Protein AF-A0AAT9HLN0-F1 (afdb_monomer_lite)

pLDDT: mean 71.58, std 24.46, range [26.42, 96.81]

Organism: NCBI:txid3074435

Foldseek 3Di:
DPDDAPVPDDPVVLVVVCVVVVNPDSCCVVVQCVDPCNSVVVVVVCCVVVVEAECVVCLVVLLVVLLVVLQPPVDDLVVSLVVSVVVNVVNNYDDDDSVVSSVSSVVSNVVSVVVVVVVVVVPDDPVRVVVVVVVVDDPPPPPPDDDDPDDDDDDDDDDDDDDDDDDDDDDDDDDDDDPDPDDPPPPPPPVVVVVPD

InterPro domains:
  IPR025296 Domain of unknown function DUF4158 [PF13700] (9-107)

Sequence (197 aa):
MKTAGPAAGPGEVTEYLAEQLGIADPSCLKEYGERDGTARTHAGDFQEAGGWCDFAEVRDELSVWLDARAWTTGDGPKSLFDEAAGWLRERRVLLPGASRLARLVGSVREVANNRLWDTLYGLLSIGQRAVLDSLLSVPPGARCGSPGPDEVGAGAGAGDRGLRDGGGGRVRDTAAAAGGAVPVRHRWQGVAAQAAR

Secondary structure (DSSP, 8-state):
--PPPGGGS-HHHHHHHHHHHT-S-GGGGGTTT-STTHHHHHHHHHHHHHTPBPHHHHHHHHHHHHHHHHHHH---HHHHHHHHHHHHHHTTB-PPPHHHHHHHHHHHHHHHHHHHHHHHHHHS-HHHHHHHHHHT-PPTT------------------------------------------TTSTTHHHHTTS--

Structure (mmCIF, N/CA/C/O backbone):
data_AF-A0AAT9HLN0-F1
#
_entry.id   AF-A0AAT9HLN0-F1
#
loop_
_atom_site.group_PDB
_atom_site.id
_atom_site.type_symbol
_atom_site.label_atom_id
_atom_site.label_alt_id
_atom_site.label_comp_id
_atom_site.label_asym_id
_atom_site.label_entity_id
_atom_site.label_seq_id
_atom_site.pdbx_PDB_ins_code
_atom_site.Cartn_x
_atom_site.Cartn_y
_atom_site.Cartn_z
_atom_site.occupancy
_atom_site.B_iso_or_equiv
_atom_site.auth_seq_id
_atom_site.auth_comp_id
_atom_site.auth_asym_id
_atom_site.auth_atom_id
_atom_site.pdbx_PDB_model_num
ATOM 1 N N . MET A 1 1 ? 2.344 -8.935 18.598 1.00 34.25 1 MET A N 1
ATOM 2 C CA . MET A 1 1 ? 2.021 -7.538 18.965 1.00 34.25 1 MET A CA 1
ATOM 3 C C . MET A 1 1 ? 0.603 -7.517 19.502 1.00 34.25 1 MET A C 1
ATOM 5 O O . MET A 1 1 ? -0.307 -7.838 18.752 1.00 34.25 1 MET A O 1
ATOM 9 N N . LYS A 1 2 ? 0.423 -7.235 20.796 1.00 35.31 2 LYS A N 1
ATOM 10 C CA . LYS A 1 2 ? -0.892 -7.008 21.409 1.00 35.31 2 LYS A CA 1
ATOM 11 C C . LYS A 1 2 ? -1.311 -5.597 20.992 1.00 35.31 2 LYS A C 1
ATOM 13 O O . LYS A 1 2 ? -0.708 -4.635 21.452 1.00 35.31 2 LYS A O 1
ATOM 18 N N . THR A 1 3 ? -2.218 -5.469 20.027 1.00 47.69 3 THR A N 1
ATOM 19 C CA . THR A 1 3 ? -2.831 -4.172 19.709 1.00 47.69 3 THR A CA 1
ATOM 20 C C . THR A 1 3 ? -3.545 -3.683 20.963 1.00 47.69 3 THR A C 1
ATOM 22 O O . THR A 1 3 ? -4.237 -4.469 21.611 1.00 47.69 3 THR A O 1
ATOM 25 N N . ALA A 1 4 ? -3.316 -2.429 21.354 1.00 53.28 4 ALA A N 1
ATOM 26 C CA . ALA A 1 4 ? -3.995 -1.835 22.497 1.00 53.28 4 ALA A CA 1
ATOM 27 C C . ALA A 1 4 ? -5.515 -1.948 22.285 1.00 53.28 4 ALA A C 1
ATOM 29 O O . ALA A 1 4 ? -6.014 -1.607 21.213 1.00 53.28 4 ALA A O 1
ATOM 30 N N . GLY A 1 5 ? -6.223 -2.521 23.261 1.00 61.62 5 GLY A N 1
ATOM 31 C CA . GLY A 1 5 ? -7.679 -2.649 23.210 1.00 61.62 5 GLY A CA 1
ATOM 32 C C . GLY A 1 5 ? -8.362 -1.287 23.383 1.00 61.62 5 GLY A C 1
ATOM 33 O O . GLY A 1 5 ? -7.711 -0.335 23.813 1.00 61.62 5 GLY A O 1
ATOM 34 N N . PRO A 1 6 ? -9.669 -1.178 23.098 1.00 63.19 6 PRO A N 1
ATOM 35 C CA . PRO A 1 6 ? -10.407 0.086 23.206 1.00 63.19 6 PRO A CA 1
ATOM 36 C C . PRO A 1 6 ? -10.386 0.690 24.622 1.00 63.19 6 PRO A C 1
ATOM 38 O O . PRO A 1 6 ? -10.475 1.903 24.763 1.00 63.19 6 PRO A O 1
ATOM 41 N N . ALA A 1 7 ? -10.153 -0.123 25.659 1.00 67.38 7 ALA A N 1
ATOM 42 C CA . ALA A 1 7 ? -9.975 0.319 27.045 1.00 67.38 7 ALA A CA 1
ATOM 43 C C . ALA A 1 7 ? -8.651 1.067 27.332 1.00 67.38 7 ALA A C 1
ATOM 45 O O . ALA A 1 7 ? -8.442 1.531 28.448 1.00 67.38 7 ALA A O 1
ATOM 46 N N . ALA A 1 8 ? -7.729 1.158 26.365 1.00 68.69 8 ALA A N 1
ATOM 47 C CA . ALA A 1 8 ? -6.432 1.823 26.530 1.00 68.69 8 ALA A CA 1
ATOM 48 C C . ALA A 1 8 ? -6.433 3.311 26.118 1.00 68.69 8 ALA A C 1
ATOM 50 O O . ALA A 1 8 ? -5.373 3.939 26.104 1.00 68.69 8 ALA A O 1
ATOM 51 N N . GLY A 1 9 ? -7.589 3.862 25.729 1.00 73.00 9 GLY A N 1
ATOM 52 C CA . GLY A 1 9 ? -7.729 5.274 25.373 1.00 73.00 9 GLY A CA 1
ATOM 53 C C . GLY A 1 9 ? -7.662 6.215 26.590 1.00 73.00 9 GLY A C 1
ATOM 54 O O . GLY A 1 9 ? -7.835 5.769 27.725 1.00 73.00 9 GLY A O 1
ATOM 55 N N . PRO A 1 10 ? -7.426 7.526 26.384 1.00 84.81 10 PRO A N 1
ATOM 56 C CA . PRO A 1 10 ? -7.544 8.523 27.447 1.00 84.81 10 PRO A CA 1
ATOM 57 C C . PRO A 1 10 ? -8.946 8.516 28.077 1.00 84.81 10 PRO A C 1
ATOM 59 O O . PRO A 1 10 ? -9.946 8.354 27.372 1.00 84.81 10 PRO A O 1
ATOM 62 N N . GLY A 1 11 ? -9.026 8.731 29.394 1.00 83.56 11 GLY A N 1
ATOM 63 C CA . GLY A 1 11 ? -10.294 8.729 30.137 1.00 83.56 11 GLY A CA 1
ATOM 64 C C . GLY A 1 11 ? -11.316 9.724 29.581 1.00 83.56 11 GLY A C 1
ATOM 65 O O . GLY A 1 11 ? -12.459 9.346 29.359 1.00 83.56 11 GLY A O 1
ATOM 66 N N . GLU A 1 12 ? -10.871 10.931 29.221 1.00 87.44 12 GLU A N 1
ATOM 67 C CA . GLU A 1 12 ? -11.713 11.984 28.625 1.00 87.44 12 GLU A CA 1
ATOM 68 C C . GLU A 1 12 ? -12.419 11.525 27.340 1.00 87.44 12 GLU A C 1
ATOM 70 O O . GLU A 1 12 ? -13.600 11.793 27.135 1.00 87.44 12 GLU A O 1
ATOM 75 N N . VAL A 1 13 ? -11.715 10.781 26.480 1.00 88.06 13 VAL A N 1
ATOM 76 C CA . VAL A 1 13 ? -12.295 10.235 25.243 1.00 88.06 13 VAL A CA 1
ATOM 77 C C . VAL A 1 13 ? -13.337 9.169 25.573 1.00 88.06 13 VAL A C 1
ATOM 79 O O . VAL A 1 13 ? -14.363 9.076 24.907 1.00 88.06 13 VAL A O 1
ATOM 82 N N . THR A 1 14 ? -13.086 8.373 26.610 1.00 87.19 14 THR A N 1
ATOM 83 C CA . THR A 1 14 ? -13.991 7.300 27.035 1.00 87.19 14 THR A CA 1
ATOM 84 C C . THR A 1 14 ? -15.273 7.861 27.648 1.00 87.19 14 THR A C 1
ATOM 86 O O . THR A 1 14 ? -16.357 7.396 27.310 1.00 87.19 14 THR A O 1
ATOM 89 N N . GLU A 1 15 ? -15.163 8.882 28.498 1.00 89.69 15 GLU A N 1
ATOM 90 C CA . GLU A 1 15 ? -16.304 9.592 29.088 1.00 89.69 15 GLU A CA 1
ATOM 91 C C . GLU A 1 15 ? -17.146 10.281 28.016 1.00 89.69 15 GLU A C 1
ATOM 93 O O . GLU A 1 15 ? -18.361 10.094 27.971 1.00 89.69 15 GLU A O 1
ATOM 98 N N . TYR A 1 16 ? -16.497 10.995 27.093 1.00 90.94 16 TYR A N 1
ATOM 99 C CA . TYR A 1 16 ? -17.182 11.643 25.981 1.00 90.94 16 TYR A CA 1
ATOM 100 C C . TYR A 1 16 ? -17.945 10.636 25.109 1.00 90.94 16 TYR A C 1
ATOM 102 O O . TYR A 1 16 ? -19.106 10.850 24.766 1.00 90.94 16 TYR A O 1
ATOM 110 N N . LEU A 1 17 ? -17.322 9.504 24.767 1.00 89.88 17 LEU A N 1
ATOM 111 C CA . LEU A 1 17 ? -17.985 8.459 23.987 1.00 89.88 17 LEU A CA 1
ATOM 112 C C . LEU A 1 17 ? -19.126 7.788 24.759 1.00 89.88 17 LEU A C 1
ATOM 114 O O . LEU A 1 17 ? -20.147 7.470 24.154 1.00 89.88 17 LEU A O 1
ATOM 118 N N . ALA A 1 18 ? -18.981 7.589 26.070 1.00 90.88 18 ALA A N 1
ATOM 119 C CA . ALA A 1 18 ? -20.051 7.049 26.901 1.00 90.88 18 ALA A CA 1
ATOM 120 C C . ALA A 1 18 ? -21.271 7.978 26.910 1.00 90.88 18 ALA A C 1
ATOM 122 O O . ALA A 1 18 ? -22.390 7.504 26.728 1.00 90.88 18 ALA A O 1
ATOM 123 N N . GLU A 1 19 ? -21.062 9.293 27.000 1.00 93.00 19 GLU A N 1
ATOM 124 C CA . GLU A 1 19 ? -22.135 10.282 26.871 1.00 93.00 19 GLU A CA 1
ATOM 125 C C . GLU A 1 19 ? -22.818 10.205 25.495 1.00 93.00 19 GLU A C 1
ATOM 127 O O . GLU A 1 19 ? -24.042 10.093 25.422 1.00 93.00 19 GLU A O 1
ATOM 132 N N . GLN A 1 20 ? -22.045 10.188 24.400 1.00 94.44 20 GLN A N 1
ATOM 133 C CA . GLN A 1 20 ? -22.596 10.112 23.037 1.00 94.44 20 GLN A CA 1
ATOM 134 C C . GLN A 1 20 ? -23.395 8.826 22.778 1.00 94.44 20 GLN A C 1
ATOM 136 O O . GLN A 1 20 ? -24.353 8.833 22.006 1.00 94.44 20 GLN A O 1
ATOM 141 N N . LEU A 1 21 ? -23.001 7.720 23.410 1.00 90.44 21 LEU A N 1
ATOM 142 C CA . LEU A 1 21 ? -23.635 6.411 23.253 1.00 90.44 21 LEU A CA 1
ATOM 143 C C . LEU A 1 21 ? -24.722 6.133 24.306 1.00 90.44 21 LEU A C 1
ATOM 145 O O . LEU A 1 21 ? -25.336 5.068 24.267 1.00 90.44 21 LEU A O 1
ATOM 149 N N . GLY A 1 22 ? -24.974 7.062 25.237 1.00 92.25 22 GLY A N 1
ATOM 150 C CA . GLY A 1 22 ? -25.959 6.891 26.311 1.00 92.25 22 GLY A CA 1
ATOM 151 C C . GLY A 1 22 ? -25.577 5.821 27.343 1.00 92.25 22 GLY A C 1
ATOM 152 O O . GLY A 1 22 ? -26.452 5.189 27.935 1.00 92.25 22 GLY A O 1
ATOM 153 N N . ILE A 1 23 ? -24.280 5.587 27.545 1.00 91.31 23 ILE A N 1
ATOM 154 C CA . ILE A 1 23 ? -23.737 4.612 28.494 1.00 91.31 23 ILE A CA 1
ATOM 155 C C . ILE A 1 23 ? -23.576 5.286 29.860 1.00 91.31 23 ILE A C 1
ATOM 157 O O . ILE A 1 23 ? -22.837 6.255 30.003 1.00 91.31 23 ILE A O 1
ATOM 161 N N . ALA A 1 24 ? -24.259 4.749 30.874 1.00 88.38 24 ALA A N 1
ATOM 162 C CA . ALA A 1 24 ? -24.302 5.339 32.214 1.00 88.38 24 ALA A CA 1
ATOM 163 C C . ALA A 1 24 ? -22.982 5.217 32.999 1.00 88.38 24 ALA A C 1
ATOM 165 O O . ALA A 1 24 ? -22.673 6.096 33.799 1.00 88.38 24 ALA A O 1
ATOM 166 N N . ASP A 1 25 ? -22.219 4.140 32.786 1.00 88.06 25 ASP A N 1
ATOM 167 C CA . ASP A 1 25 ? -20.924 3.924 33.434 1.00 88.06 25 ASP A CA 1
ATOM 168 C C . ASP A 1 25 ? -19.831 3.618 32.390 1.00 88.06 25 ASP A C 1
ATOM 170 O O . ASP A 1 25 ? -19.789 2.502 31.868 1.00 88.06 25 ASP A O 1
ATOM 174 N N . PRO A 1 26 ? -18.915 4.562 32.090 1.00 84.94 26 PRO A N 1
ATOM 175 C CA . PRO A 1 26 ? -17.804 4.340 31.160 1.00 84.94 26 PRO A CA 1
ATOM 176 C C . PRO A 1 26 ? -16.811 3.275 31.649 1.00 84.94 26 PRO A C 1
ATOM 178 O O . PRO A 1 26 ? -16.011 2.762 30.860 1.00 84.94 26 PRO A O 1
ATOM 181 N N . SER A 1 27 ? -16.837 2.917 32.939 1.00 84.50 27 SER A N 1
ATOM 182 C CA . SER A 1 27 ? -15.935 1.920 33.510 1.00 84.50 27 SER A CA 1
ATOM 183 C C . SER A 1 27 ? -16.190 0.506 32.978 1.00 84.50 27 SER A C 1
ATOM 185 O O . SER A 1 27 ? -15.246 -0.288 32.924 1.00 84.50 27 SER A O 1
ATOM 187 N N . CYS A 1 28 ? -17.395 0.232 32.456 1.00 84.25 28 CYS A N 1
ATOM 188 C CA . CYS A 1 28 ? -17.751 -1.043 31.827 1.00 84.25 28 CYS A CA 1
ATOM 189 C C . CYS A 1 28 ? -16.858 -1.381 30.619 1.00 84.25 28 CYS A C 1
ATOM 191 O O . CYS A 1 28 ? -16.699 -2.544 30.257 1.00 84.25 28 CYS A O 1
ATOM 193 N N . LEU A 1 29 ? -16.211 -0.381 30.003 1.00 82.94 29 LEU A N 1
ATOM 194 C CA . LEU A 1 29 ? -15.250 -0.607 28.925 1.00 82.94 29 LEU A CA 1
ATOM 195 C C . LEU A 1 29 ? -14.015 -1.394 29.400 1.00 82.94 29 LEU A C 1
ATOM 197 O O . LEU A 1 29 ? -13.351 -2.029 28.588 1.00 82.94 29 LEU A O 1
ATOM 201 N N . LYS A 1 30 ? -13.702 -1.399 30.700 1.00 80.44 30 LYS A N 1
ATOM 202 C CA . LYS A 1 30 ? -12.598 -2.201 31.257 1.00 80.44 30 LYS A CA 1
ATOM 203 C C . LYS A 1 30 ? -12.891 -3.699 31.214 1.00 80.44 30 LYS A C 1
ATOM 205 O O . LYS A 1 30 ? -11.963 -4.484 31.048 1.00 80.44 30 LYS A O 1
ATOM 210 N N . GLU A 1 31 ? -14.165 -4.068 31.302 1.00 82.06 31 GLU A N 1
ATOM 211 C CA . GLU A 1 31 ? -14.641 -5.450 31.176 1.00 82.06 31 GLU A CA 1
ATOM 212 C C . GLU A 1 31 ? -14.689 -5.889 29.696 1.00 82.06 31 GLU A C 1
ATOM 214 O O . GLU A 1 31 ? -14.718 -7.079 29.362 1.00 82.06 31 GLU A O 1
ATOM 219 N N . TYR A 1 32 ? -14.648 -4.924 28.767 1.00 76.69 32 TYR A N 1
ATOM 220 C CA . TYR A 1 32 ? -14.665 -5.186 27.335 1.00 76.69 32 TYR A CA 1
ATOM 221 C C . TYR A 1 32 ? -13.391 -5.914 26.890 1.00 76.69 32 TYR A C 1
ATOM 223 O O . TYR A 1 32 ? -12.299 -5.347 26.799 1.00 76.69 32 TYR A O 1
ATOM 231 N N . GLY A 1 33 ? -13.557 -7.188 26.535 1.00 69.38 33 GLY A N 1
ATOM 232 C CA . GLY A 1 33 ? -12.462 -8.052 26.105 1.00 69.38 33 GLY A CA 1
ATOM 233 C C . GLY A 1 33 ? -11.875 -8.934 27.206 1.00 69.38 33 GLY A C 1
ATOM 234 O O . GLY A 1 33 ? -10.878 -9.597 26.930 1.00 69.38 33 GLY A O 1
ATOM 235 N N . GLU A 1 34 ? -12.490 -9.002 28.397 1.00 78.06 34 GLU A N 1
ATOM 236 C CA . GLU A 1 34 ? -12.161 -10.026 29.407 1.00 78.06 34 GLU A CA 1
ATOM 237 C C . GLU A 1 34 ? -12.354 -11.444 28.864 1.00 78.06 34 GLU A C 1
ATOM 239 O O . GLU A 1 34 ? -11.542 -12.336 29.107 1.00 78.06 34 GLU A O 1
ATOM 244 N N . ARG A 1 35 ? -13.409 -11.652 28.068 1.00 79.12 35 ARG A N 1
ATOM 245 C CA . ARG A 1 35 ? -13.577 -12.885 27.305 1.00 79.12 35 ARG A CA 1
ATOM 246 C C . ARG A 1 35 ? -12.692 -12.848 26.064 1.00 79.12 35 ARG A C 1
ATOM 248 O O . ARG A 1 35 ? -12.923 -12.044 25.150 1.00 79.12 35 ARG A O 1
ATOM 255 N N . ASP A 1 36 ? -11.764 -13.800 26.002 1.00 73.44 36 ASP A N 1
ATOM 256 C CA . ASP A 1 36 ? -10.920 -14.041 24.836 1.00 73.44 36 ASP A CA 1
ATOM 257 C C . ASP A 1 36 ? -11.755 -14.115 23.551 1.00 73.44 36 ASP A C 1
ATOM 259 O O . ASP A 1 36 ? -12.743 -14.844 23.449 1.00 73.44 36 ASP A O 1
ATOM 263 N N . GLY A 1 37 ? -11.349 -13.334 22.552 1.00 75.12 37 GLY A N 1
ATOM 264 C CA . GLY A 1 37 ? -11.981 -13.314 21.234 1.00 75.12 37 GLY A CA 1
ATOM 265 C C . GLY A 1 37 ? -13.098 -12.287 21.050 1.00 75.12 37 GLY A C 1
ATOM 266 O O . GLY A 1 37 ? -13.320 -11.906 19.908 1.00 75.12 37 GLY A O 1
ATOM 267 N N . THR A 1 38 ? -13.705 -11.742 22.111 1.00 82.56 38 THR A N 1
ATOM 268 C CA . THR A 1 38 ? -14.824 -10.773 22.000 1.00 82.56 38 THR A CA 1
ATOM 269 C C . THR A 1 38 ? -14.465 -9.563 21.139 1.00 82.56 38 THR A C 1
ATOM 271 O O . THR A 1 38 ? -15.179 -9.217 20.204 1.00 82.56 38 THR A O 1
ATOM 274 N N . ALA A 1 39 ? -13.293 -8.968 21.380 1.00 76.88 39 ALA A N 1
ATOM 275 C CA . ALA A 1 39 ? -12.819 -7.834 20.592 1.00 76.88 39 ALA A CA 1
ATOM 276 C C . ALA A 1 39 ? -12.573 -8.191 19.114 1.00 76.88 39 ALA A C 1
ATOM 278 O O . ALA A 1 39 ? -12.756 -7.345 18.244 1.00 76.88 39 ALA A O 1
ATOM 279 N N . ARG A 1 40 ? -12.162 -9.434 18.820 1.00 77.75 40 ARG A N 1
ATOM 280 C CA . ARG A 1 40 ? -11.943 -9.900 17.443 1.00 77.75 40 ARG A CA 1
ATOM 281 C C . ARG A 1 40 ? -13.274 -10.173 16.742 1.00 77.75 40 ARG A C 1
ATOM 283 O O . ARG A 1 40 ? -13.402 -9.806 15.583 1.00 77.75 40 ARG A O 1
ATOM 290 N N . THR A 1 41 ? -14.239 -10.771 17.440 1.00 85.00 41 THR A N 1
ATOM 291 C CA . THR A 1 41 ? -15.600 -10.983 16.934 1.00 85.00 41 THR A CA 1
ATOM 292 C C . THR A 1 41 ? -16.250 -9.653 16.582 1.00 85.00 41 THR A C 1
ATOM 294 O O . THR A 1 41 ? -16.582 -9.451 15.425 1.00 85.00 41 THR A O 1
ATOM 297 N N . HIS A 1 42 ? -16.285 -8.694 17.511 1.00 83.94 42 HIS A N 1
ATOM 298 C CA . HIS A 1 42 ? -16.881 -7.387 17.232 1.00 83.94 42 HIS A CA 1
ATOM 299 C C . HIS A 1 42 ? -16.148 -6.620 16.130 1.00 83.94 42 HIS A C 1
ATOM 301 O O . HIS A 1 42 ? -16.784 -5.930 15.345 1.00 83.94 42 HIS A O 1
ATOM 307 N N . ALA A 1 43 ? -14.818 -6.732 16.033 1.00 78.88 43 ALA A N 1
ATOM 308 C CA . ALA A 1 43 ? -14.093 -6.148 14.905 1.00 78.88 43 ALA A CA 1
ATOM 309 C C . ALA A 1 43 ? -14.557 -6.737 13.558 1.00 78.88 43 ALA A C 1
ATOM 311 O O . ALA A 1 43 ? -14.673 -5.989 12.591 1.00 78.88 43 ALA A O 1
ATOM 312 N N . GLY A 1 44 ? -14.856 -8.040 13.514 1.00 81.19 44 GLY A N 1
ATOM 313 C CA . GLY A 1 44 ? -15.490 -8.690 12.365 1.00 81.19 44 GLY A CA 1
ATOM 314 C C . GLY A 1 44 ? -16.909 -8.176 12.116 1.00 81.19 44 GLY A C 1
ATOM 315 O O . GLY A 1 44 ? -17.214 -7.768 11.001 1.00 81.19 44 GLY A O 1
ATOM 316 N N . ASP A 1 45 ? -17.734 -8.082 13.159 1.00 85.31 45 ASP A N 1
ATOM 317 C CA . ASP A 1 45 ? -19.109 -7.576 13.049 1.00 85.31 45 ASP A CA 1
ATOM 318 C C . ASP A 1 45 ? -19.139 -6.127 12.518 1.00 85.31 45 ASP A C 1
ATOM 320 O O . ASP A 1 45 ? -19.944 -5.780 11.654 1.00 85.31 45 ASP A O 1
ATOM 324 N N . PHE A 1 46 ? -18.217 -5.271 12.978 1.00 81.75 46 PHE A N 1
ATOM 325 C CA . PHE A 1 46 ? -18.061 -3.904 12.471 1.00 81.75 46 PHE A CA 1
ATOM 326 C C . PHE A 1 46 ? -17.557 -3.864 11.028 1.00 81.75 46 PHE A C 1
ATOM 328 O O . PHE A 1 46 ? -17.966 -2.990 10.260 1.00 81.75 46 PHE A O 1
ATOM 335 N N . GLN A 1 47 ? -16.665 -4.784 10.657 1.00 82.56 47 GLN A N 1
ATOM 336 C CA . GLN A 1 47 ? -16.176 -4.901 9.289 1.00 82.56 47 GLN A CA 1
ATOM 337 C C . GLN A 1 47 ? -17.328 -5.250 8.336 1.00 82.56 47 GLN A C 1
ATOM 339 O O . GLN A 1 47 ? -17.510 -4.557 7.331 1.00 82.56 47 GLN A O 1
ATOM 344 N N . GLU A 1 48 ? -18.137 -6.254 8.685 1.00 83.19 48 GLU A N 1
ATOM 345 C CA . GLU A 1 48 ? -19.309 -6.667 7.907 1.00 83.19 48 GLU A CA 1
ATOM 346 C C . GLU A 1 48 ? -20.353 -5.547 7.822 1.00 83.19 48 GLU A C 1
ATOM 348 O O . GLU A 1 48 ? -20.774 -5.175 6.726 1.00 83.19 48 GLU A O 1
ATOM 353 N N . ALA A 1 49 ? -20.717 -4.939 8.955 1.00 86.31 49 ALA A N 1
ATOM 354 C CA . ALA A 1 49 ? -21.712 -3.867 8.993 1.00 86.31 49 ALA A CA 1
ATOM 355 C C . ALA A 1 49 ? -21.263 -2.600 8.241 1.00 86.31 49 ALA A C 1
ATOM 357 O O . ALA A 1 49 ? -22.083 -1.896 7.650 1.00 86.31 49 ALA A O 1
ATOM 358 N N . GLY A 1 50 ? -19.962 -2.292 8.251 1.00 81.06 50 GLY A N 1
ATOM 359 C CA . GLY A 1 50 ? -19.396 -1.127 7.568 1.00 81.06 50 GLY A CA 1
ATOM 360 C C . GLY A 1 50 ? -19.104 -1.338 6.077 1.00 81.06 50 GLY A C 1
ATOM 361 O O . GLY A 1 50 ? -18.757 -0.374 5.384 1.00 81.06 50 GLY A O 1
ATOM 362 N N . GLY A 1 51 ? -19.241 -2.571 5.577 1.00 86.69 51 GLY A N 1
ATOM 363 C CA . GLY A 1 51 ? -18.892 -2.936 4.204 1.00 86.69 51 GLY A CA 1
ATOM 364 C C . GLY A 1 51 ? -17.395 -2.795 3.918 1.00 86.69 51 GLY A C 1
ATOM 365 O O . GLY A 1 51 ? -17.021 -2.346 2.835 1.00 86.69 51 GLY A O 1
ATOM 366 N N . TRP A 1 52 ? -16.549 -3.102 4.905 1.00 90.06 52 TRP A N 1
ATOM 367 C CA . TRP A 1 52 ? -15.095 -3.070 4.759 1.00 90.06 52 TRP A CA 1
ATOM 368 C C . TRP A 1 52 ? -14.574 -4.427 4.276 1.00 90.06 52 TRP A C 1
ATOM 370 O O . TRP A 1 52 ? -14.943 -5.466 4.820 1.00 90.06 52 TRP A O 1
ATOM 380 N N . CYS A 1 53 ? -13.672 -4.436 3.297 1.00 88.38 53 CYS A N 1
ATOM 381 C CA . CYS A 1 53 ? -13.058 -5.669 2.785 1.00 88.38 53 CYS A CA 1
ATOM 382 C C . CYS A 1 53 ? -11.626 -5.863 3.306 1.00 88.38 53 CYS A C 1
ATOM 384 O O . CYS A 1 53 ? -10.942 -4.897 3.676 1.00 88.38 53 CYS A O 1
ATOM 386 N N . ASP A 1 54 ? -11.161 -7.116 3.361 1.00 90.56 54 ASP A N 1
ATOM 387 C CA . ASP A 1 54 ? -9.786 -7.403 3.769 1.00 90.56 54 ASP A CA 1
ATOM 388 C C . ASP A 1 54 ? -8.798 -7.039 2.654 1.00 90.56 54 ASP A C 1
ATOM 390 O O . ASP A 1 54 ? -9.041 -7.222 1.460 1.00 90.56 54 ASP A O 1
ATOM 394 N N . PHE A 1 55 ? -7.613 -6.570 3.043 1.00 92.38 55 PHE A N 1
ATOM 395 C CA . PHE A 1 55 ? -6.533 -6.282 2.103 1.00 92.38 55 PHE A CA 1
ATOM 396 C C . PHE A 1 55 ? -6.141 -7.480 1.222 1.00 92.38 55 PHE A C 1
ATOM 398 O O . PHE A 1 55 ? -5.664 -7.292 0.105 1.00 92.38 55 PHE A O 1
ATOM 405 N N . ALA A 1 56 ? -6.284 -8.710 1.716 1.00 92.00 56 ALA A N 1
ATOM 406 C CA . ALA A 1 56 ? -5.992 -9.921 0.962 1.00 92.00 56 ALA A CA 1
ATOM 407 C C . ALA A 1 56 ? -6.894 -10.082 -0.267 1.00 92.00 56 ALA A C 1
ATOM 409 O O . ALA A 1 56 ? -6.415 -10.598 -1.271 1.00 92.00 56 ALA A O 1
ATOM 410 N N . GLU A 1 57 ? -8.141 -9.610 -0.212 1.00 93.12 57 GLU A N 1
ATOM 411 C CA . GLU A 1 57 ? -9.106 -9.729 -1.311 1.00 93.12 57 GLU A CA 1
ATOM 412 C C . GLU A 1 57 ? -8.735 -8.835 -2.496 1.00 93.12 57 GLU A C 1
ATOM 414 O O . GLU A 1 57 ? -8.861 -9.230 -3.650 1.00 93.12 57 GLU A O 1
ATOM 419 N N . VAL A 1 58 ? -8.217 -7.640 -2.208 1.00 94.88 58 VAL A N 1
ATOM 420 C CA . VAL A 1 58 ? -7.898 -6.625 -3.224 1.00 94.88 58 VAL A CA 1
ATOM 421 C C . VAL A 1 58 ? -6.414 -6.555 -3.571 1.00 94.88 58 VAL A C 1
ATOM 423 O O . VAL A 1 58 ? -6.010 -5.727 -4.385 1.00 94.88 58 VAL A O 1
ATOM 426 N N . ARG A 1 59 ? -5.565 -7.375 -2.936 1.00 95.50 59 ARG A N 1
ATOM 427 C CA . ARG A 1 59 ? -4.106 -7.295 -3.111 1.00 95.50 59 ARG A CA 1
ATOM 428 C C . ARG A 1 59 ? -3.708 -7.407 -4.579 1.00 95.50 59 ARG A C 1
ATOM 430 O O . ARG A 1 59 ? -2.853 -6.644 -5.030 1.00 95.50 59 ARG A O 1
ATOM 437 N N . ASP A 1 60 ? -4.268 -8.378 -5.288 1.00 95.50 60 ASP A N 1
ATOM 438 C CA . ASP A 1 60 ? -3.869 -8.662 -6.665 1.00 95.50 60 ASP A CA 1
ATOM 439 C C . ASP A 1 60 ? -4.367 -7.561 -7.610 1.00 95.50 60 ASP A C 1
ATOM 441 O O . ASP A 1 60 ? -3.602 -7.084 -8.448 1.00 95.50 60 ASP A O 1
ATOM 445 N N . GLU A 1 61 ? -5.587 -7.057 -7.396 1.00 96.81 61 GLU A N 1
ATOM 446 C CA . GLU A 1 61 ? -6.125 -5.891 -8.111 1.00 96.81 61 GLU A CA 1
ATOM 447 C C . GLU A 1 61 ? -5.251 -4.648 -7.888 1.00 96.81 61 GLU A C 1
ATOM 449 O O . GLU A 1 61 ? -4.838 -3.993 -8.847 1.00 96.81 61 GLU A O 1
ATOM 454 N N . LEU A 1 62 ? -4.889 -4.364 -6.631 1.00 96.44 62 LEU A N 1
ATOM 455 C CA . LEU A 1 62 ? -3.974 -3.278 -6.291 1.00 96.44 62 LEU A CA 1
ATOM 456 C C . LEU A 1 62 ? -2.607 -3.464 -6.960 1.00 96.44 62 LEU A C 1
ATOM 458 O O . LEU A 1 62 ? -2.003 -2.485 -7.390 1.00 96.44 62 LEU A O 1
ATOM 462 N N . SER A 1 63 ? -2.106 -4.696 -7.057 1.00 95.50 63 SER A N 1
ATOM 463 C CA . SER A 1 63 ? -0.808 -4.977 -7.683 1.00 95.50 63 SER A CA 1
ATOM 464 C C . SER A 1 63 ? -0.829 -4.675 -9.178 1.00 95.50 63 SER A C 1
ATOM 466 O O . SER A 1 63 ? 0.091 -4.031 -9.676 1.00 95.50 63 SER A O 1
ATOM 468 N N . VAL A 1 64 ? -1.894 -5.073 -9.881 1.00 95.31 64 VAL A N 1
ATOM 469 C CA . VAL A 1 64 ? -2.095 -4.750 -11.303 1.00 95.31 64 VAL A CA 1
ATOM 470 C C . VAL A 1 64 ? -2.217 -3.240 -11.503 1.00 95.31 64 VAL A C 1
ATOM 472 O O . VAL A 1 64 ? -1.592 -2.674 -12.401 1.00 95.31 64 VAL A O 1
ATOM 475 N N . TRP A 1 65 ? -2.986 -2.573 -10.641 1.00 95.12 65 TRP A N 1
ATOM 476 C CA . TRP A 1 65 ? -3.154 -1.124 -10.689 1.00 95.12 65 TRP A CA 1
ATOM 477 C C . TRP A 1 65 ? -1.828 -0.380 -10.456 1.00 95.12 65 TRP A C 1
ATOM 479 O O . TRP A 1 65 ? -1.495 0.550 -11.194 1.00 95.12 65 TRP A O 1
ATOM 489 N N . LEU A 1 66 ? -1.034 -0.826 -9.477 1.00 94.81 66 LEU A N 1
ATOM 490 C CA . LEU A 1 66 ? 0.292 -0.282 -9.189 1.00 94.81 66 LEU A CA 1
ATOM 491 C C . LEU A 1 66 ? 1.290 -0.531 -10.321 1.00 94.81 66 LEU A C 1
ATOM 493 O O . LEU A 1 66 ? 2.091 0.356 -10.600 1.00 94.81 66 LEU A O 1
ATOM 497 N N . ASP A 1 67 ? 1.257 -1.696 -10.973 1.00 92.19 67 ASP A N 1
ATOM 498 C CA . ASP A 1 67 ? 2.167 -2.023 -12.080 1.00 92.19 67 ASP A CA 1
ATOM 499 C C . ASP A 1 67 ? 1.964 -1.067 -13.259 1.00 92.19 67 ASP A C 1
ATOM 501 O O . ASP A 1 67 ? 2.915 -0.442 -13.733 1.00 92.19 67 ASP A O 1
ATOM 505 N N . ALA A 1 68 ? 0.706 -0.850 -13.655 1.00 91.19 68 ALA A N 1
ATOM 506 C CA . ALA A 1 68 ? 0.359 0.097 -14.712 1.00 91.19 68 ALA A CA 1
ATOM 507 C C . ALA A 1 68 ? 0.860 1.520 -14.403 1.00 91.19 68 ALA A C 1
ATOM 509 O O . ALA A 1 68 ? 1.325 2.242 -15.292 1.00 91.19 68 ALA A O 1
ATOM 510 N N . ARG A 1 69 ? 0.798 1.919 -13.129 1.00 89.56 69 ARG A N 1
ATOM 511 C CA . ARG A 1 69 ? 1.211 3.247 -12.673 1.00 89.56 69 ARG A CA 1
ATOM 512 C C . ARG A 1 69 ? 2.728 3.392 -12.583 1.00 89.56 69 ARG A C 1
ATOM 514 O O . ARG A 1 69 ? 3.281 4.364 -13.094 1.00 89.56 69 ARG A O 1
ATOM 521 N N . ALA A 1 70 ? 3.406 2.388 -12.030 1.00 89.25 70 ALA A N 1
ATOM 522 C CA . ALA A 1 70 ? 4.862 2.324 -11.967 1.00 89.25 70 ALA A CA 1
ATOM 523 C C . ALA A 1 70 ? 5.499 2.311 -13.367 1.00 89.25 70 ALA A C 1
ATOM 525 O O . ALA A 1 70 ? 6.561 2.900 -13.555 1.00 89.25 70 ALA A O 1
ATOM 526 N N . TRP A 1 71 ? 4.837 1.687 -14.348 1.00 83.56 71 TRP A N 1
ATOM 527 C CA . TRP A 1 71 ? 5.275 1.684 -15.743 1.00 83.56 71 TRP A CA 1
ATOM 528 C C . TRP A 1 71 ? 5.140 3.050 -16.430 1.00 83.56 71 TRP A C 1
ATOM 530 O O . TRP A 1 71 ? 5.987 3.415 -17.242 1.00 83.56 71 TRP A O 1
ATOM 540 N N . THR A 1 72 ? 4.083 3.806 -16.122 1.00 80.06 72 THR A N 1
ATOM 541 C CA . THR A 1 72 ? 3.706 4.992 -16.912 1.00 80.06 72 THR A CA 1
ATOM 542 C C . THR A 1 72 ? 4.276 6.297 -16.358 1.00 80.06 72 THR A C 1
ATOM 544 O O . THR A 1 72 ? 4.672 7.162 -17.135 1.00 80.06 72 THR A O 1
ATOM 547 N N . THR A 1 73 ? 4.323 6.463 -15.033 1.00 70.62 73 THR A N 1
ATOM 548 C CA . THR A 1 73 ? 4.571 7.785 -14.429 1.00 70.62 73 THR A CA 1
ATOM 549 C C . THR A 1 73 ? 6.004 7.967 -13.918 1.00 70.62 73 THR A C 1
ATOM 551 O O . THR A 1 73 ? 6.469 9.093 -13.770 1.00 70.62 73 THR A O 1
ATOM 554 N N . GLY A 1 74 ? 6.743 6.877 -13.667 1.00 67.06 74 GLY A N 1
ATOM 555 C CA . GLY A 1 74 ? 8.098 6.954 -13.101 1.00 67.06 74 GLY A CA 1
ATOM 556 C C . GLY A 1 74 ? 8.145 7.501 -11.666 1.00 67.06 74 GLY A C 1
ATOM 557 O O . GLY A 1 74 ? 9.198 7.955 -11.214 1.00 67.06 74 GLY A O 1
ATOM 558 N N . ASP A 1 75 ? 7.018 7.463 -10.950 1.00 77.44 75 ASP A N 1
ATOM 559 C CA . ASP A 1 75 ? 6.866 8.067 -9.630 1.00 77.44 75 ASP A CA 1
ATOM 560 C C . ASP A 1 75 ? 7.823 7.487 -8.578 1.00 77.44 75 ASP A C 1
ATOM 562 O O . ASP A 1 75 ? 8.203 6.306 -8.563 1.00 77.44 75 ASP A O 1
ATOM 566 N N . GLY A 1 76 ? 8.202 8.354 -7.638 1.00 80.44 76 GLY A N 1
ATOM 567 C CA . GLY A 1 76 ? 8.986 7.967 -6.474 1.00 80.44 76 GLY A CA 1
ATOM 568 C C . GLY A 1 76 ? 8.212 7.013 -5.549 1.00 80.44 76 GLY A C 1
ATOM 569 O O . GLY A 1 76 ? 6.984 7.059 -5.481 1.00 80.44 76 GLY A O 1
ATOM 570 N N . PRO A 1 77 ? 8.913 6.189 -4.749 1.00 83.50 77 PRO A N 1
ATOM 571 C CA . PRO A 1 77 ? 8.288 5.168 -3.900 1.00 83.50 77 PRO A CA 1
ATOM 572 C C . PRO A 1 77 ? 7.286 5.734 -2.882 1.00 83.50 77 PRO A C 1
ATOM 574 O O . PRO A 1 77 ? 6.342 5.045 -2.511 1.00 83.50 77 PRO A O 1
ATOM 577 N N . LYS A 1 78 ? 7.473 6.984 -2.441 1.00 89.50 78 LYS A N 1
ATOM 578 C CA . LYS A 1 78 ? 6.540 7.662 -1.534 1.00 89.50 78 LYS A CA 1
ATOM 579 C C . LYS A 1 78 ? 5.219 8.022 -2.222 1.00 89.50 78 LYS A C 1
ATOM 581 O O . LYS A 1 78 ? 4.169 7.786 -1.645 1.00 89.50 78 LYS A O 1
ATOM 586 N N . SER A 1 79 ? 5.274 8.525 -3.454 1.00 92.81 79 SER A N 1
ATOM 587 C CA . SER A 1 79 ? 4.072 8.876 -4.219 1.00 92.81 79 SER A CA 1
ATOM 588 C C . SER A 1 79 ? 3.232 7.631 -4.513 1.00 92.81 79 SER A C 1
ATOM 590 O O . SER A 1 79 ? 2.059 7.612 -4.161 1.00 92.81 79 SER A O 1
ATOM 592 N N . LEU A 1 80 ? 3.846 6.541 -4.992 1.00 92.62 80 LEU A N 1
ATOM 593 C CA . LEU A 1 80 ? 3.137 5.269 -5.203 1.00 92.62 80 LEU A CA 1
ATOM 594 C C . LEU A 1 80 ? 2.534 4.697 -3.911 1.00 92.62 80 LEU A C 1
ATOM 596 O O . LEU A 1 80 ? 1.482 4.061 -3.939 1.00 92.62 80 LEU A O 1
ATOM 600 N N . PHE A 1 81 ? 3.190 4.910 -2.768 1.00 94.94 81 PHE A N 1
ATOM 601 C CA . PHE A 1 81 ? 2.653 4.503 -1.473 1.00 94.94 81 PHE A CA 1
ATOM 602 C C . PHE A 1 81 ? 1.416 5.316 -1.084 1.00 94.94 81 PHE A C 1
ATOM 604 O O . PHE A 1 81 ? 0.404 4.733 -0.694 1.00 94.94 81 PHE A O 1
ATOM 611 N N . ASP A 1 82 ? 1.496 6.643 -1.183 1.00 95.19 82 ASP A N 1
ATOM 612 C CA . ASP A 1 82 ? 0.397 7.542 -0.828 1.00 95.19 82 ASP A CA 1
ATOM 613 C C . ASP A 1 82 ? -0.820 7.289 -1.729 1.00 95.19 82 ASP A C 1
ATOM 615 O O . ASP A 1 82 ? -1.953 7.208 -1.254 1.00 95.19 82 ASP A O 1
ATOM 619 N N . GLU A 1 83 ? -0.574 7.044 -3.012 1.00 94.69 83 GLU A N 1
ATOM 620 C CA . GLU A 1 83 ? -1.586 6.673 -3.991 1.00 94.69 83 GLU A CA 1
ATOM 621 C C . GLU A 1 83 ? -2.216 5.304 -3.719 1.00 94.69 83 GLU A C 1
ATOM 623 O O . GLU A 1 83 ? -3.441 5.188 -3.727 1.00 94.69 83 GLU A O 1
ATOM 628 N N . ALA A 1 84 ? -1.418 4.279 -3.397 1.00 95.62 84 ALA A N 1
ATOM 629 C CA . ALA A 1 84 ? -1.947 2.980 -2.980 1.00 95.62 84 ALA A CA 1
ATOM 630 C C . ALA A 1 84 ? -2.821 3.113 -1.727 1.00 95.62 84 ALA A C 1
ATOM 632 O O . ALA A 1 84 ? -3.885 2.504 -1.620 1.00 95.62 84 ALA A O 1
ATOM 633 N N . ALA A 1 85 ? -2.393 3.938 -0.770 1.00 95.94 85 ALA A N 1
ATOM 634 C CA . ALA A 1 85 ? -3.157 4.196 0.438 1.00 95.94 85 ALA A CA 1
ATOM 635 C C . ALA A 1 85 ? -4.448 4.988 0.151 1.00 95.94 85 ALA A C 1
ATOM 637 O O . ALA A 1 85 ? -5.432 4.813 0.869 1.00 95.94 85 ALA A O 1
ATOM 638 N N . GLY A 1 86 ? -4.465 5.856 -0.864 1.00 96.38 86 GLY A N 1
ATOM 639 C CA . GLY A 1 86 ? -5.676 6.516 -1.364 1.00 96.38 86 GLY A CA 1
ATOM 640 C C . GLY A 1 86 ? -6.643 5.516 -1.998 1.00 96.38 86 GLY A C 1
ATOM 641 O O . GLY A 1 86 ? -7.790 5.409 -1.569 1.00 96.38 86 GLY A O 1
ATOM 642 N N . TRP A 1 87 ? -6.138 4.692 -2.916 1.00 96.25 87 TRP A N 1
AT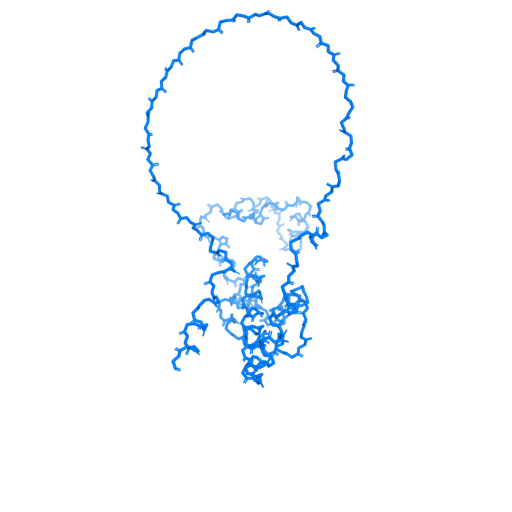OM 643 C CA . TRP A 1 87 ? -6.893 3.650 -3.615 1.00 96.25 87 TRP A CA 1
ATOM 644 C C . TRP A 1 87 ? -7.592 2.673 -2.656 1.00 96.25 87 TRP A C 1
ATOM 646 O O . TRP A 1 87 ? -8.758 2.323 -2.853 1.00 96.25 87 TRP A O 1
ATOM 656 N N . LEU A 1 88 ? -6.899 2.268 -1.582 1.00 96.19 88 LEU A N 1
ATOM 657 C CA . LEU A 1 88 ? -7.444 1.393 -0.536 1.00 96.19 88 LEU A CA 1
ATOM 658 C C . LEU A 1 88 ? -8.564 2.069 0.267 1.00 96.19 88 LEU A C 1
ATOM 660 O O . LEU A 1 88 ? -9.557 1.425 0.603 1.00 96.19 88 LEU A O 1
ATOM 664 N N . ARG A 1 89 ? -8.432 3.368 0.565 1.00 94.31 89 ARG A N 1
ATOM 665 C CA . ARG A 1 89 ? -9.456 4.127 1.302 1.00 94.31 89 ARG A CA 1
ATOM 666 C C . ARG A 1 89 ? -10.729 4.304 0.484 1.00 94.31 89 ARG A C 1
ATOM 668 O O . ARG A 1 89 ? -11.815 4.125 1.024 1.00 94.31 89 ARG A O 1
ATOM 675 N N . GLU A 1 90 ? -10.596 4.600 -0.805 1.00 94.75 90 GLU A N 1
ATOM 676 C CA .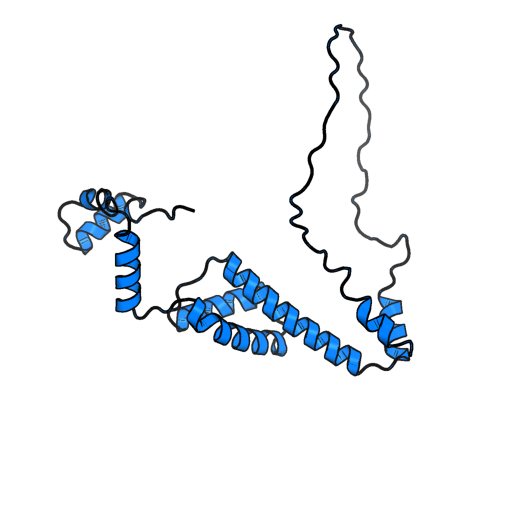 GLU A 1 90 ? -11.734 4.744 -1.725 1.00 94.75 90 GLU A CA 1
ATOM 677 C C . GLU A 1 90 ? -12.577 3.466 -1.815 1.00 94.75 90 GLU A C 1
ATOM 679 O O . GLU A 1 90 ? -13.796 3.533 -1.948 1.00 94.75 90 GLU A O 1
ATOM 684 N N . ARG A 1 91 ? -11.936 2.299 -1.679 1.00 93.44 91 ARG A N 1
ATOM 685 C CA . ARG A 1 91 ? -12.578 0.976 -1.735 1.00 93.44 91 ARG A CA 1
ATOM 686 C C . ARG A 1 91 ? -12.978 0.413 -0.373 1.00 93.44 91 ARG A C 1
ATOM 688 O O . ARG A 1 91 ? -13.402 -0.734 -0.304 1.00 93.44 91 ARG A O 1
ATOM 695 N N . ARG A 1 92 ? -12.848 1.199 0.705 1.00 92.25 92 ARG A N 1
ATOM 696 C CA . ARG A 1 92 ? -13.113 0.756 2.088 1.00 92.25 92 ARG A CA 1
ATOM 697 C C . ARG A 1 92 ? -12.368 -0.535 2.432 1.00 92.25 92 ARG A C 1
ATOM 699 O O . ARG A 1 92 ? -12.920 -1.470 3.005 1.00 92.25 92 ARG A O 1
ATOM 706 N N . VAL A 1 93 ? -11.092 -0.591 2.076 1.00 92.38 93 VAL A N 1
ATOM 707 C CA . VAL A 1 93 ? -10.232 -1.721 2.420 1.00 92.38 93 VAL A CA 1
ATOM 708 C C . VAL A 1 93 ? -9.612 -1.465 3.786 1.00 92.38 93 VAL A C 1
ATOM 710 O O . VAL A 1 93 ? -9.124 -0.363 4.062 1.00 92.38 93 VAL A O 1
ATOM 713 N N . LEU A 1 94 ? -9.574 -2.489 4.637 1.00 91.00 94 LEU A N 1
ATOM 714 C CA . LEU A 1 94 ? -8.823 -2.427 5.885 1.00 91.00 94 LEU A CA 1
ATOM 715 C C . LEU A 1 94 ? -7.336 -2.206 5.588 1.00 91.00 94 LEU A C 1
ATOM 717 O O . LEU A 1 94 ? -6.658 -3.054 5.003 1.00 91.00 94 LEU A O 1
ATOM 721 N N . LEU A 1 95 ? -6.825 -1.042 5.995 1.00 90.88 95 LEU A N 1
ATOM 722 C CA . LEU A 1 95 ? -5.447 -0.646 5.727 1.00 90.88 95 LEU A CA 1
ATOM 723 C C . LEU A 1 95 ? -4.476 -1.660 6.350 1.00 90.88 95 LEU A C 1
ATOM 725 O O . LEU A 1 95 ? -4.460 -1.837 7.573 1.00 90.88 95 LEU A O 1
ATOM 729 N N . PRO A 1 96 ? -3.620 -2.310 5.543 1.00 92.62 96 PRO A N 1
ATOM 730 C CA . PRO A 1 96 ? -2.584 -3.161 6.091 1.00 92.62 96 PRO A CA 1
ATOM 731 C C . PRO A 1 96 ? -1.553 -2.299 6.831 1.00 92.62 96 PRO A C 1
ATOM 733 O O . PRO A 1 96 ? -1.392 -1.108 6.559 1.00 92.62 96 PRO A O 1
ATOM 736 N N . GLY A 1 97 ? -0.782 -2.912 7.734 1.00 92.88 97 GLY A N 1
ATOM 737 C CA . GLY A 1 97 ? 0.331 -2.211 8.377 1.00 92.88 97 GLY A CA 1
ATOM 738 C C . GLY A 1 97 ? 1.269 -1.579 7.340 1.00 92.88 97 GLY A C 1
ATOM 739 O O . GLY A 1 97 ? 1.564 -2.199 6.315 1.00 92.88 97 GLY A O 1
ATOM 740 N N . ALA A 1 98 ? 1.767 -0.369 7.612 1.00 92.88 98 ALA A N 1
ATOM 741 C CA . ALA A 1 98 ? 2.522 0.436 6.644 1.00 92.88 98 ALA A CA 1
ATOM 742 C C . ALA A 1 98 ? 3.683 -0.332 5.985 1.00 92.88 98 ALA A C 1
ATOM 744 O O . ALA A 1 98 ? 3.871 -0.264 4.774 1.00 92.88 98 ALA A O 1
ATOM 745 N N . SER A 1 99 ? 4.415 -1.153 6.745 1.00 94.62 99 SER A N 1
ATOM 746 C CA . SER A 1 99 ? 5.501 -1.979 6.201 1.00 94.62 99 SER A CA 1
ATOM 747 C C . SER A 1 99 ? 5.024 -3.047 5.208 1.00 94.62 99 SER A C 1
ATOM 749 O O . SER A 1 99 ? 5.770 -3.411 4.304 1.00 94.62 99 SER A O 1
ATOM 751 N N . ARG A 1 100 ? 3.803 -3.577 5.362 1.00 95.75 100 ARG A N 1
ATOM 752 C CA . ARG A 1 100 ? 3.215 -4.552 4.427 1.00 95.75 100 ARG A CA 1
ATOM 753 C C . ARG A 1 100 ? 2.889 -3.877 3.097 1.00 95.75 100 ARG A C 1
ATOM 755 O O . ARG A 1 100 ? 3.241 -4.423 2.057 1.00 95.75 100 ARG A O 1
ATOM 762 N N . LEU A 1 101 ? 2.292 -2.685 3.146 1.00 96.06 101 LEU A N 1
ATOM 763 C CA . LEU A 1 101 ? 2.002 -1.895 1.950 1.00 96.06 101 LEU A CA 1
ATOM 764 C C . LEU A 1 101 ? 3.289 -1.447 1.246 1.00 96.06 101 LEU A C 1
ATOM 766 O O . LEU A 1 101 ? 3.431 -1.644 0.044 1.00 96.06 101 LEU A O 1
ATOM 770 N N . ALA A 1 102 ? 4.270 -0.944 2.000 1.00 95.38 102 ALA A N 1
ATOM 771 C CA . ALA A 1 102 ? 5.555 -0.508 1.454 1.00 95.38 102 ALA A CA 1
ATOM 772 C C . ALA A 1 102 ? 6.314 -1.644 0.749 1.00 95.38 102 ALA A C 1
ATOM 774 O O . ALA A 1 102 ? 6.907 -1.426 -0.305 1.00 95.38 102 ALA A O 1
ATOM 775 N N . ARG A 1 103 ? 6.267 -2.870 1.294 1.00 95.50 103 ARG A N 1
ATOM 776 C CA . ARG A 1 103 ? 6.847 -4.052 0.636 1.00 95.50 103 ARG A CA 1
ATOM 777 C C . ARG A 1 103 ? 6.158 -4.373 -0.686 1.00 95.50 103 ARG A C 1
ATOM 779 O O . ARG A 1 103 ? 6.857 -4.660 -1.651 1.00 95.50 103 ARG A O 1
ATOM 786 N N . LEU A 1 104 ? 4.824 -4.305 -0.738 1.00 95.38 104 LEU A N 1
ATOM 787 C CA . LEU A 1 104 ? 4.085 -4.545 -1.977 1.00 95.38 104 LEU A CA 1
ATOM 788 C C . LEU A 1 104 ? 4.473 -3.520 -3.047 1.00 95.38 104 LEU A C 1
ATOM 790 O O . LEU A 1 104 ? 4.916 -3.905 -4.126 1.00 95.38 104 LEU A O 1
ATOM 794 N N . VAL A 1 105 ? 4.402 -2.231 -2.708 1.00 94.69 105 VAL A N 1
ATOM 795 C CA . VAL A 1 105 ? 4.779 -1.127 -3.605 1.00 94.69 105 VAL A CA 1
ATOM 796 C C . VAL A 1 105 ? 6.214 -1.290 -4.108 1.00 94.69 105 VAL A C 1
ATOM 798 O O . VAL A 1 105 ? 6.465 -1.185 -5.306 1.00 94.69 105 VAL A O 1
ATOM 801 N N . GLY A 1 106 ? 7.154 -1.603 -3.210 1.00 92.94 106 GLY A N 1
ATOM 802 C CA . GLY A 1 106 ? 8.547 -1.857 -3.571 1.00 92.94 106 GLY A CA 1
ATOM 803 C C . GLY A 1 106 ? 8.702 -3.015 -4.557 1.00 92.94 106 GLY A C 1
ATOM 804 O O . GLY A 1 106 ? 9.395 -2.862 -5.559 1.00 92.94 106 GLY A O 1
ATOM 805 N N . SER A 1 107 ? 8.017 -4.137 -4.310 1.00 93.88 107 SER A N 1
ATOM 806 C CA . SER A 1 107 ? 8.086 -5.318 -5.179 1.00 93.88 107 SER A CA 1
ATOM 807 C C . SER A 1 107 ? 7.515 -5.066 -6.576 1.00 93.88 107 SER A C 1
ATOM 809 O O . SER A 1 107 ? 8.157 -5.410 -7.564 1.00 93.88 107 SER A O 1
ATOM 811 N N . VAL A 1 108 ? 6.360 -4.402 -6.676 1.00 93.50 108 VAL A N 1
ATOM 812 C CA . VAL A 1 108 ? 5.736 -4.077 -7.967 1.00 93.50 108 VAL A CA 1
ATOM 813 C C . VAL A 1 108 ? 6.618 -3.108 -8.752 1.00 93.50 108 VAL A C 1
ATOM 815 O O . VAL A 1 108 ? 6.884 -3.317 -9.933 1.00 93.50 108 VAL A O 1
ATOM 818 N N . ARG A 1 109 ? 7.169 -2.091 -8.081 1.00 90.88 109 ARG A N 1
ATOM 819 C CA . ARG A 1 109 ? 8.097 -1.143 -8.706 1.00 90.88 109 ARG A CA 1
ATOM 820 C C . ARG A 1 109 ? 9.376 -1.817 -9.201 1.00 90.88 109 ARG A C 1
ATOM 822 O O . ARG A 1 109 ? 9.882 -1.450 -10.256 1.00 90.88 109 ARG A O 1
ATOM 829 N N . GLU A 1 110 ? 9.916 -2.777 -8.455 1.00 91.50 110 GLU A N 1
ATOM 830 C CA . GLU A 1 110 ? 11.090 -3.542 -8.884 1.00 91.50 110 GLU A CA 1
ATOM 831 C C . GLU A 1 110 ? 10.794 -4.357 -10.149 1.00 91.50 110 GLU A C 1
ATOM 833 O O . GLU A 1 110 ? 11.592 -4.334 -11.085 1.00 91.50 110 GLU A O 1
ATOM 838 N N . VAL A 1 111 ? 9.629 -5.009 -10.218 1.00 92.31 111 VAL A N 1
ATOM 839 C CA . VAL A 1 111 ? 9.176 -5.737 -11.415 1.00 92.31 111 VAL A CA 1
ATOM 840 C C . VAL A 1 111 ? 9.039 -4.798 -12.616 1.00 92.31 111 VAL A C 1
ATOM 842 O O . VAL A 1 111 ? 9.611 -5.082 -13.671 1.00 92.31 111 VAL A O 1
ATOM 845 N N . ALA A 1 112 ? 8.368 -3.655 -12.452 1.00 90.25 112 ALA A N 1
ATOM 846 C CA . ALA A 1 112 ? 8.208 -2.662 -13.515 1.00 90.25 112 ALA A CA 1
ATOM 847 C C . ALA A 1 112 ? 9.561 -2.108 -14.001 1.00 90.25 112 ALA A C 1
ATOM 849 O O . ALA A 1 112 ? 9.801 -1.988 -15.203 1.00 90.25 112 ALA A O 1
ATOM 850 N N . ASN A 1 113 ? 10.483 -1.833 -13.076 1.00 89.38 113 ASN A N 1
ATOM 851 C CA . ASN A 1 113 ? 11.828 -1.368 -13.402 1.00 89.38 113 ASN A CA 1
ATOM 852 C C . ASN A 1 113 ? 12.637 -2.439 -14.149 1.00 89.38 113 ASN A C 1
ATOM 854 O O . ASN A 1 113 ? 13.281 -2.127 -15.143 1.00 89.38 113 ASN A O 1
ATOM 858 N N . ASN A 1 114 ? 12.580 -3.703 -13.724 1.00 90.81 114 ASN A N 1
ATOM 859 C CA . ASN A 1 114 ? 13.257 -4.795 -14.431 1.00 90.81 114 ASN A CA 1
ATOM 860 C C . ASN A 1 114 ? 12.721 -4.952 -15.855 1.00 90.81 114 ASN A C 1
ATOM 862 O O . ASN A 1 114 ? 13.505 -5.032 -16.794 1.00 90.81 114 ASN A O 1
ATOM 866 N N . ARG A 1 115 ? 11.398 -4.881 -16.035 1.00 91.50 115 ARG A N 1
ATOM 867 C CA . ARG A 1 115 ? 10.774 -4.893 -17.363 1.00 91.50 115 ARG A CA 1
ATOM 868 C C . ARG A 1 115 ? 11.271 -3.746 -18.245 1.00 91.50 115 ARG A C 1
ATOM 870 O O . ARG A 1 115 ? 11.493 -3.947 -19.440 1.00 91.50 115 ARG A O 1
ATOM 877 N N . LEU A 1 116 ? 11.447 -2.553 -17.674 1.00 88.75 116 LEU A N 1
ATOM 878 C CA . LEU A 1 116 ? 11.988 -1.399 -18.395 1.00 88.75 116 LEU A CA 1
ATOM 879 C C . LEU A 1 116 ? 13.415 -1.693 -18.864 1.00 88.75 116 LEU A C 1
ATOM 881 O O . LEU A 1 116 ? 13.715 -1.520 -20.044 1.00 88.75 116 LEU A O 1
ATOM 885 N N . TRP A 1 117 ? 14.264 -2.194 -17.965 1.00 87.12 117 TRP A N 1
ATOM 886 C CA . TRP A 1 117 ? 15.641 -2.564 -18.292 1.00 87.12 117 TRP A CA 1
ATOM 887 C C . TRP A 1 117 ? 15.721 -3.659 -19.350 1.00 87.12 117 TRP A C 1
ATOM 889 O O . TRP A 1 117 ? 16.465 -3.495 -20.312 1.00 87.12 117 TRP A O 1
ATOM 899 N N . ASP A 1 118 ? 14.928 -4.723 -19.231 1.00 90.88 118 ASP A N 1
ATOM 900 C CA . ASP A 1 118 ? 14.894 -5.819 -20.204 1.00 90.88 118 ASP A CA 1
ATOM 901 C C . ASP A 1 118 ? 14.470 -5.321 -21.592 1.00 90.88 118 ASP A C 1
ATOM 903 O O . ASP A 1 118 ? 15.073 -5.683 -22.605 1.00 90.88 118 ASP A O 1
ATOM 907 N N . THR A 1 119 ? 13.476 -4.428 -21.640 1.00 90.81 119 THR A N 1
ATOM 908 C CA . THR A 1 119 ? 13.011 -3.814 -22.891 1.00 90.81 119 THR A CA 1
ATOM 909 C C . THR A 1 119 ? 14.111 -2.958 -23.520 1.00 90.81 119 THR A C 1
ATOM 911 O O . THR A 1 119 ? 14.406 -3.111 -24.703 1.00 90.81 119 THR A O 1
ATOM 914 N N . LEU A 1 120 ? 14.763 -2.090 -22.738 1.00 88.38 120 LEU A N 1
ATOM 915 C CA . LEU A 1 120 ? 15.854 -1.242 -23.226 1.00 88.38 120 LEU A CA 1
ATOM 916 C C . LEU A 1 120 ? 17.051 -2.073 -23.693 1.00 88.38 120 LEU A C 1
ATOM 918 O O . LEU A 1 120 ? 17.583 -1.840 -24.775 1.00 88.38 120 LEU A O 1
ATOM 922 N N . TYR A 1 121 ? 17.457 -3.071 -22.910 1.00 86.88 121 TYR A N 1
ATOM 923 C CA . TYR A 1 121 ? 18.591 -3.927 -23.237 1.00 86.88 121 TYR A CA 1
ATOM 924 C C . TYR A 1 121 ? 18.332 -4.751 -24.503 1.00 86.88 121 TYR A C 1
ATOM 926 O O . TYR A 1 121 ? 19.219 -4.875 -25.354 1.00 86.88 121 TYR A O 1
ATOM 934 N N . GLY A 1 122 ? 17.105 -5.256 -24.673 1.00 88.50 122 GLY A N 1
ATOM 935 C CA . GLY A 1 122 ? 16.666 -5.967 -25.874 1.00 88.50 122 GLY A CA 1
ATOM 936 C C . GLY A 1 122 ? 16.756 -5.135 -27.158 1.00 88.50 122 GLY A C 1
ATOM 937 O O . GLY A 1 122 ? 17.022 -5.696 -28.217 1.00 88.50 122 GLY A O 1
ATOM 938 N N . LEU A 1 123 ? 16.612 -3.809 -27.066 1.00 90.69 123 LEU A N 1
ATOM 939 C CA . LEU A 1 123 ? 16.703 -2.889 -28.207 1.00 90.69 123 LEU A CA 1
ATOM 940 C C . LEU A 1 123 ? 18.144 -2.510 -28.589 1.00 90.69 123 LEU A C 1
ATOM 942 O O . LEU A 1 123 ? 18.378 -2.031 -29.698 1.00 90.69 123 LEU A O 1
ATOM 946 N N . LEU A 1 124 ? 19.115 -2.701 -27.692 1.00 89.31 124 LEU A N 1
ATOM 947 C CA . LEU A 1 124 ? 20.509 -2.314 -27.922 1.00 89.31 124 LEU A CA 1
ATOM 948 C C . LEU A 1 124 ? 21.284 -3.406 -28.667 1.00 89.31 124 LEU A C 1
ATOM 950 O O . LEU A 1 124 ? 21.232 -4.583 -28.307 1.00 89.31 124 LEU A O 1
ATOM 954 N N . SER A 1 125 ? 22.087 -3.002 -29.651 1.00 88.31 125 SER A N 1
ATOM 955 C CA . SER A 1 125 ? 23.083 -3.873 -30.284 1.00 88.31 125 SER A CA 1
ATOM 956 C C . SER A 1 125 ? 24.227 -4.226 -29.324 1.00 88.31 125 SER A C 1
ATOM 958 O O . SER A 1 125 ? 24.489 -3.519 -28.349 1.00 88.31 125 SER A O 1
ATOM 960 N N . ILE A 1 126 ? 24.966 -5.297 -29.633 1.00 84.69 126 ILE A N 1
ATOM 961 C CA . ILE A 1 126 ? 26.127 -5.753 -28.844 1.00 84.69 126 ILE A CA 1
ATOM 962 C C . ILE A 1 126 ? 27.150 -4.620 -28.649 1.00 84.69 126 ILE A C 1
ATOM 964 O O . ILE A 1 126 ? 27.641 -4.416 -27.541 1.00 84.69 126 ILE A O 1
ATOM 968 N N . GLY A 1 127 ? 27.417 -3.833 -29.699 1.00 84.31 127 GLY A N 1
ATOM 969 C CA . GLY A 1 127 ? 28.332 -2.691 -29.625 1.00 84.31 127 GLY A CA 1
ATOM 970 C C . GLY A 1 127 ? 27.831 -1.575 -28.703 1.00 84.31 127 GLY A C 1
ATOM 971 O O . GLY A 1 127 ? 28.601 -1.044 -27.910 1.00 84.31 127 GLY A O 1
ATOM 972 N N . GLN A 1 128 ? 26.534 -1.253 -28.744 1.00 86.69 128 GLN A N 1
ATOM 973 C CA . GLN A 1 128 ? 25.949 -0.230 -27.866 1.00 86.69 128 GLN A CA 1
ATOM 974 C C . GLN A 1 128 ? 25.950 -0.658 -26.394 1.00 86.69 128 GLN A C 1
ATOM 976 O O . GLN A 1 128 ? 26.187 0.172 -25.520 1.00 86.69 128 GLN A O 1
ATOM 981 N N . ARG A 1 129 ? 25.738 -1.950 -26.117 1.00 85.56 129 ARG A N 1
ATOM 982 C CA . ARG A 1 129 ? 25.825 -2.510 -24.759 1.00 85.56 129 ARG A CA 1
ATOM 983 C C . ARG A 1 129 ? 27.237 -2.376 -24.191 1.00 85.56 129 ARG A C 1
ATOM 985 O O . ARG A 1 129 ? 27.393 -1.862 -23.092 1.00 85.56 129 ARG A O 1
ATOM 992 N N . ALA A 1 130 ? 28.256 -2.729 -24.978 1.00 83.56 130 ALA A N 1
ATOM 993 C CA . ALA A 1 130 ? 29.655 -2.606 -24.565 1.00 83.56 130 ALA A CA 1
ATOM 994 C C . ALA A 1 130 ? 30.052 -1.152 -24.243 1.00 83.56 130 ALA A C 1
ATOM 996 O O . ALA A 1 130 ? 30.774 -0.898 -23.280 1.00 83.56 130 ALA A O 1
ATOM 997 N N . VAL A 1 131 ? 29.545 -0.187 -25.020 1.00 85.88 131 VAL A N 1
ATOM 998 C CA . VAL A 1 131 ? 29.744 1.241 -24.734 1.00 85.88 131 VAL A CA 1
ATOM 999 C C . VAL A 1 131 ? 29.060 1.630 -23.422 1.00 85.88 131 VAL A C 1
ATOM 1001 O O . VAL A 1 131 ? 29.691 2.278 -22.592 1.00 85.88 131 VAL A O 1
ATOM 1004 N N . LEU A 1 132 ? 27.813 1.209 -23.193 1.00 83.75 132 LEU A N 1
ATOM 1005 C CA . LEU A 1 132 ? 27.086 1.517 -21.957 1.00 83.75 132 LEU A CA 1
ATOM 1006 C C . LEU A 1 132 ? 27.789 0.941 -20.714 1.00 83.75 132 LEU A C 1
ATOM 1008 O O . LEU A 1 132 ? 27.955 1.647 -19.721 1.00 83.75 132 LEU A O 1
ATOM 1012 N N . ASP A 1 133 ? 28.274 -0.300 -20.797 1.00 84.81 133 ASP A N 1
ATOM 1013 C CA . ASP A 1 133 ? 29.019 -0.955 -19.716 1.00 84.81 133 ASP A CA 1
ATOM 1014 C C . ASP A 1 133 ? 30.332 -0.221 -19.403 1.00 84.81 133 ASP A C 1
ATOM 1016 O O . ASP A 1 133 ? 30.704 -0.069 -18.237 1.00 84.81 133 ASP A O 1
ATOM 1020 N N . SER A 1 134 ? 31.009 0.310 -20.430 1.00 85.06 134 SER A N 1
ATOM 1021 C CA . SER A 1 134 ? 32.232 1.100 -20.242 1.00 85.06 134 SER A CA 1
ATOM 1022 C C . SER A 1 134 ? 31.993 2.390 -19.447 1.00 85.06 134 SER A C 1
ATOM 1024 O O . SER A 1 134 ? 32.867 2.803 -18.685 1.00 85.06 134 SER A O 1
ATOM 1026 N N . LEU A 1 135 ? 30.796 2.986 -19.548 1.00 84.44 135 LEU A N 1
ATOM 1027 C CA . LEU A 1 135 ? 30.428 4.205 -18.816 1.00 84.44 135 LEU A CA 1
ATOM 1028 C C . LEU A 1 135 ? 30.164 3.950 -17.325 1.00 84.44 135 LEU A C 1
ATOM 1030 O O . LEU A 1 135 ? 30.279 4.870 -16.517 1.00 84.44 135 LEU A O 1
ATOM 1034 N N . LEU A 1 136 ? 29.827 2.714 -16.942 1.00 82.25 136 LEU A N 1
ATOM 1035 C CA . LEU A 1 136 ? 29.602 2.325 -15.544 1.00 82.25 136 LEU A CA 1
ATOM 1036 C C . LEU A 1 136 ? 30.901 1.945 -14.811 1.00 82.25 136 LEU A C 1
ATOM 1038 O O . LEU A 1 136 ? 30.894 1.746 -13.592 1.00 82.25 136 LEU A O 1
ATOM 1042 N N . SER A 1 137 ? 32.023 1.849 -15.529 1.00 77.81 137 SER A N 1
ATOM 1043 C CA . SER A 1 137 ? 33.316 1.480 -14.960 1.00 77.81 137 SER A CA 1
ATOM 1044 C C . SER A 1 137 ? 33.997 2.690 -14.310 1.00 77.81 137 SER A C 1
ATOM 1046 O O . SER A 1 137 ? 34.591 3.532 -14.980 1.00 77.81 137 SER A O 1
ATOM 1048 N N . VAL A 1 138 ? 33.936 2.779 -12.978 1.00 73.50 138 VAL A N 1
ATOM 1049 C CA . VAL A 1 138 ? 34.622 3.832 -12.209 1.00 73.50 138 VAL A CA 1
ATOM 1050 C C . VAL A 1 138 ? 36.102 3.462 -12.012 1.00 73.50 138 VAL A C 1
ATOM 1052 O O . VAL A 1 138 ? 36.379 2.387 -11.469 1.00 73.50 138 VAL A O 1
ATOM 1055 N N . PRO A 1 139 ? 37.064 4.337 -12.372 1.00 70.12 139 PRO A N 1
ATOM 1056 C CA . PRO A 1 139 ? 38.482 4.094 -12.12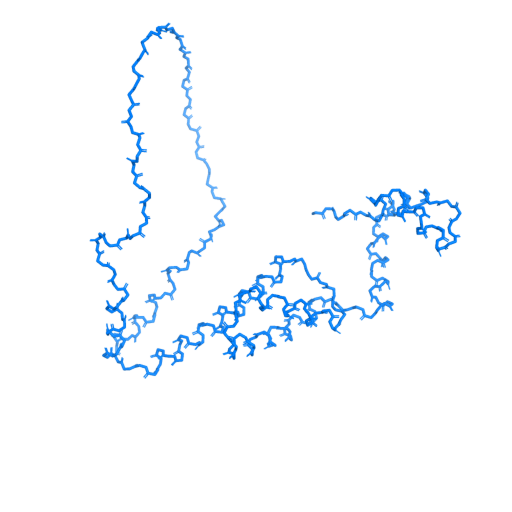5 1.00 70.12 139 PRO A CA 1
ATOM 1057 C C . PRO A 1 139 ? 38.785 3.937 -10.625 1.00 70.12 139 PRO A C 1
ATOM 1059 O O . PRO A 1 139 ? 38.220 4.668 -9.798 1.00 70.12 139 PRO A O 1
ATOM 1062 N N . PRO A 1 140 ? 39.697 3.028 -10.234 1.00 56.75 140 PRO A N 1
ATOM 1063 C CA . PRO A 1 140 ? 40.138 2.926 -8.848 1.00 56.75 140 PRO A CA 1
ATOM 1064 C C . PRO A 1 140 ? 40.763 4.262 -8.409 1.00 56.75 140 PRO A C 1
ATOM 1066 O O . PRO A 1 140 ? 41.749 4.708 -8.984 1.00 56.75 140 PRO A O 1
ATOM 1069 N N . GLY A 1 141 ? 40.151 4.918 -7.416 1.00 64.50 141 GLY A N 1
ATOM 1070 C CA . GLY A 1 141 ? 40.561 6.235 -6.899 1.00 64.50 141 GLY A CA 1
ATOM 1071 C C . GLY A 1 141 ? 39.502 7.339 -7.025 1.00 64.50 141 GLY A C 1
ATOM 1072 O O . GLY A 1 141 ? 39.570 8.319 -6.295 1.00 64.50 141 GLY A O 1
ATOM 1073 N N . ALA A 1 142 ? 38.471 7.160 -7.859 1.00 61.12 142 ALA A N 1
ATOM 1074 C CA . ALA A 1 142 ? 37.408 8.153 -8.076 1.00 61.12 142 ALA A CA 1
ATOM 1075 C C . ALA A 1 142 ? 36.148 7.920 -7.214 1.00 61.12 142 ALA A C 1
ATOM 1077 O O . ALA A 1 142 ? 35.037 8.290 -7.596 1.00 61.12 142 ALA A O 1
ATOM 1078 N N . ARG A 1 143 ? 36.282 7.280 -6.043 1.00 55.59 143 ARG A N 1
ATOM 1079 C CA . ARG A 1 143 ? 35.180 7.224 -5.071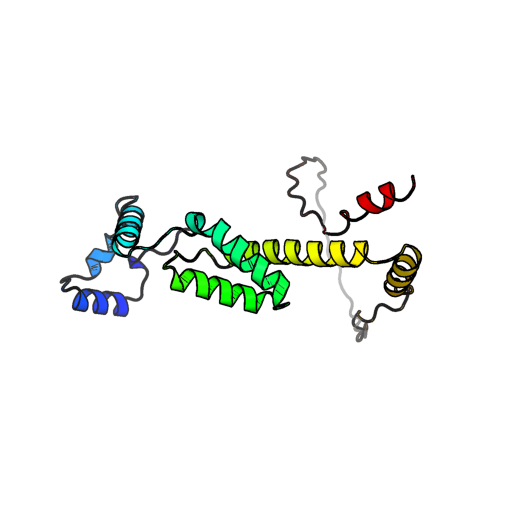 1.00 55.59 143 ARG A CA 1
ATOM 1080 C C . ARG A 1 143 ? 35.150 8.546 -4.304 1.00 55.59 143 ARG A C 1
ATOM 1082 O O . ARG A 1 143 ? 35.808 8.679 -3.279 1.00 55.59 143 ARG A O 1
ATOM 1089 N N . CYS A 1 144 ? 34.398 9.529 -4.794 1.00 54.19 144 CYS A N 1
ATOM 1090 C CA . CYS A 1 144 ? 34.048 10.694 -3.985 1.00 54.19 144 CYS A CA 1
ATOM 1091 C C . CYS A 1 144 ? 33.124 10.239 -2.847 1.00 54.19 144 CYS A C 1
ATOM 1093 O O . CYS A 1 144 ? 31.976 9.873 -3.092 1.00 54.19 144 CYS A O 1
ATOM 1095 N N . GLY A 1 145 ? 33.640 10.240 -1.617 1.00 56.16 145 GLY A N 1
ATOM 1096 C CA . GLY A 1 145 ? 32.844 10.032 -0.409 1.00 56.16 145 GLY A CA 1
ATOM 1097 C C . GLY A 1 145 ? 33.477 9.094 0.614 1.00 56.16 145 GLY A C 1
ATOM 1098 O O . GLY A 1 145 ? 32.932 8.033 0.893 1.00 56.16 145 GLY A O 1
ATOM 1099 N N . SER A 1 146 ? 34.593 9.503 1.213 1.00 40.91 146 SER A N 1
ATOM 1100 C CA . SER A 1 146 ? 34.890 9.154 2.605 1.00 40.91 146 SER A CA 1
ATOM 1101 C C . SER A 1 146 ? 35.251 10.465 3.314 1.00 40.91 146 SER A C 1
ATOM 1103 O O . SER A 1 146 ? 35.967 11.264 2.703 1.00 40.91 146 SER A O 1
ATOM 1105 N N . PRO A 1 147 ? 34.740 10.752 4.526 1.00 45.75 147 PRO A N 1
ATOM 1106 C CA . PRO A 1 147 ? 35.099 11.970 5.247 1.00 45.75 147 PRO A CA 1
ATOM 1107 C C . PRO A 1 147 ? 36.604 11.952 5.532 1.00 45.75 147 PRO A C 1
ATOM 1109 O O . PRO A 1 147 ? 37.148 10.900 5.876 1.00 45.75 147 PRO A O 1
ATOM 1112 N N . GLY A 1 148 ? 37.273 13.090 5.343 1.00 43.41 148 GLY A N 1
ATOM 1113 C CA . GLY A 1 148 ? 38.695 13.237 5.645 1.00 43.41 148 GLY A CA 1
ATOM 1114 C C . GLY A 1 148 ? 38.971 13.042 7.142 1.00 43.41 148 GLY A C 1
ATOM 1115 O O . GLY A 1 148 ? 38.116 13.387 7.961 1.00 43.41 148 GLY A O 1
ATOM 1116 N N . PRO A 1 149 ? 40.129 12.473 7.521 1.00 50.12 149 PRO A N 1
ATOM 1117 C CA . PRO A 1 149 ? 40.544 12.391 8.911 1.00 50.12 149 PRO A CA 1
ATOM 1118 C C . PRO A 1 149 ? 41.078 13.757 9.353 1.00 50.12 149 PRO A C 1
ATOM 1120 O O . PRO A 1 149 ? 42.287 13.977 9.362 1.00 50.12 149 PRO A O 1
ATOM 1123 N N . ASP A 1 150 ? 40.177 14.668 9.709 1.00 47.28 150 ASP A N 1
ATOM 1124 C CA . ASP A 1 150 ? 40.550 15.806 10.539 1.00 47.28 150 ASP A CA 1
ATOM 1125 C C . ASP A 1 150 ? 40.489 15.384 12.014 1.00 47.28 150 ASP A C 1
ATOM 1127 O O . ASP A 1 150 ? 39.518 14.784 12.477 1.00 47.28 150 ASP A O 1
ATOM 1131 N N . GLU A 1 151 ? 41.574 15.725 12.712 1.00 43.78 151 GLU A N 1
ATOM 1132 C CA . GLU A 1 151 ? 41.822 15.645 14.158 1.00 43.78 151 GLU A CA 1
ATOM 1133 C C . GLU A 1 151 ? 42.427 14.342 14.716 1.00 43.78 151 GLU A C 1
ATOM 1135 O O . GLU A 1 151 ? 41.814 13.571 15.451 1.00 43.78 151 GLU A O 1
ATOM 1140 N N . VAL A 1 152 ? 43.736 14.182 14.476 1.00 40.88 152 VAL A N 1
ATOM 1141 C CA . VAL A 1 152 ? 44.644 13.551 15.447 1.00 40.88 152 VAL A CA 1
ATOM 1142 C C . VAL A 1 152 ? 45.613 14.614 15.972 1.00 40.88 152 VAL A C 1
ATOM 1144 O O . VAL A 1 152 ? 46.565 14.995 15.296 1.00 40.88 152 VAL A O 1
ATOM 1147 N N . GLY A 1 153 ? 45.377 15.070 17.202 1.00 35.62 153 GLY A N 1
ATOM 1148 C CA . GLY A 1 153 ? 46.325 15.814 18.036 1.00 35.62 153 GLY A CA 1
ATOM 1149 C C . GLY A 1 153 ? 46.071 15.442 19.498 1.00 35.62 153 GLY A C 1
ATOM 1150 O O . GLY A 1 153 ? 45.090 15.867 20.086 1.00 35.62 153 GLY A O 1
ATOM 1151 N N . ALA A 1 154 ? 46.767 14.427 20.010 1.00 34.69 154 ALA A N 1
ATOM 1152 C CA . ALA A 1 154 ? 47.916 14.576 20.907 1.00 34.69 154 ALA A CA 1
ATOM 1153 C C . ALA A 1 154 ? 47.555 15.031 22.338 1.00 34.69 154 ALA A C 1
ATOM 1155 O O . ALA A 1 154 ? 47.302 16.200 22.604 1.00 34.69 154 ALA A O 1
ATOM 1156 N N . GLY A 1 155 ? 47.643 14.085 23.278 1.00 29.25 155 GLY A N 1
ATOM 1157 C CA . GLY A 1 155 ? 47.612 14.333 24.718 1.00 29.25 155 GLY A CA 1
ATOM 1158 C C . GLY A 1 155 ? 48.103 13.107 25.486 1.00 29.25 155 GLY A C 1
ATOM 1159 O O . GLY A 1 155 ? 47.334 12.199 25.776 1.00 29.25 155 GLY A O 1
ATOM 1160 N N . ALA A 1 156 ? 49.407 13.066 25.757 1.00 32.25 156 ALA A N 1
ATOM 1161 C CA . ALA A 1 156 ? 50.065 12.073 26.599 1.00 32.25 156 ALA A CA 1
ATOM 1162 C C . ALA A 1 156 ? 49.759 12.300 28.092 1.00 32.25 156 ALA A C 1
ATOM 1164 O O . ALA A 1 156 ? 49.653 13.441 28.536 1.00 32.25 156 ALA A O 1
ATOM 1165 N N . GLY A 1 157 ? 49.718 11.223 28.882 1.00 31.52 157 GLY A N 1
ATOM 1166 C CA . GLY A 1 157 ? 49.695 11.284 30.346 1.00 31.52 157 GLY A CA 1
ATOM 1167 C C . GLY A 1 157 ? 49.706 9.892 30.979 1.00 31.52 157 GLY A C 1
ATOM 1168 O O . GLY A 1 157 ? 48.874 9.058 30.653 1.00 31.52 157 GLY A O 1
ATOM 1169 N N . ALA A 1 158 ? 50.696 9.640 31.830 1.00 31.27 158 ALA A N 1
ATOM 1170 C CA . ALA A 1 158 ? 51.148 8.339 32.314 1.00 31.27 158 ALA A CA 1
ATOM 1171 C C . ALA A 1 158 ? 50.564 7.900 33.678 1.00 31.27 158 ALA A C 1
ATOM 1173 O O . ALA A 1 158 ? 50.073 8.727 34.440 1.00 31.27 158 ALA A O 1
ATOM 1174 N N . GLY A 1 159 ? 50.779 6.614 34.007 1.00 29.36 159 GLY A N 1
ATOM 1175 C CA . GLY A 1 159 ? 50.683 5.998 35.349 1.00 29.36 159 GLY A CA 1
ATOM 1176 C C . GLY A 1 159 ? 49.358 5.261 35.599 1.00 29.36 159 GLY A C 1
ATOM 1177 O O . GLY A 1 159 ? 48.318 5.729 35.173 1.00 29.36 159 GLY A O 1
ATOM 1178 N N . ASP A 1 160 ? 49.260 4.111 36.266 1.00 31.89 160 ASP A N 1
ATOM 1179 C CA . ASP A 1 160 ? 50.193 3.267 37.014 1.00 31.89 160 ASP A CA 1
ATOM 1180 C C . ASP A 1 160 ? 49.521 1.875 37.192 1.00 31.89 160 ASP A C 1
ATOM 1182 O O . ASP A 1 160 ? 48.323 1.781 37.438 1.00 31.89 160 ASP A O 1
ATOM 1186 N N . ARG A 1 161 ? 50.297 0.805 36.980 1.00 32.44 161 ARG A N 1
ATOM 1187 C CA . ARG A 1 161 ? 50.421 -0.441 37.777 1.00 32.44 161 ARG A CA 1
ATOM 1188 C C . ARG A 1 161 ? 49.210 -0.946 38.600 1.00 32.44 161 ARG A C 1
ATOM 1190 O O . ARG A 1 161 ? 48.801 -0.319 39.568 1.00 32.44 161 ARG A O 1
ATOM 1197 N N . GLY A 1 162 ? 48.795 -2.201 38.363 1.00 27.75 162 GLY A N 1
ATOM 1198 C CA . GLY A 1 162 ? 47.982 -2.938 39.346 1.00 27.75 162 GLY A CA 1
ATOM 1199 C C . GLY A 1 162 ? 47.303 -4.243 38.907 1.00 27.75 162 GLY A C 1
ATOM 1200 O O . GLY A 1 162 ? 46.103 -4.255 38.705 1.00 27.75 162 GLY A O 1
ATOM 1201 N N . LEU A 1 163 ? 48.085 -5.327 38.841 1.00 32.91 163 LEU A N 1
ATOM 1202 C CA . LEU A 1 163 ? 47.806 -6.695 39.331 1.00 32.91 163 LEU A CA 1
ATOM 1203 C C . LEU A 1 163 ? 46.473 -7.463 39.074 1.00 32.91 163 LEU A C 1
ATOM 1205 O O . LEU A 1 163 ? 45.396 -7.040 39.470 1.00 32.91 163 LEU A O 1
ATOM 1209 N N . ARG A 1 164 ? 46.705 -8.753 38.742 1.00 31.33 164 ARG A N 1
ATOM 1210 C CA . ARG A 1 164 ? 45.929 -10.007 38.959 1.00 31.33 164 ARG A CA 1
ATOM 1211 C C . ARG A 1 164 ? 44.868 -10.364 37.912 1.00 31.33 164 ARG A C 1
ATOM 1213 O O . ARG A 1 164 ? 43.949 -9.600 37.679 1.00 31.33 164 ARG A O 1
ATOM 1220 N N . ASP A 1 165 ? 45.038 -11.427 37.121 1.00 32.38 165 ASP A N 1
ATOM 1221 C CA . ASP A 1 165 ? 45.198 -12.883 37.375 1.00 32.38 165 ASP A CA 1
ATOM 1222 C C . ASP A 1 165 ? 43.850 -13.624 37.310 1.00 32.38 165 ASP A C 1
ATOM 1224 O O . ASP A 1 165 ? 42.875 -13.206 37.929 1.00 32.38 165 ASP A O 1
ATOM 1228 N N . GLY A 1 166 ? 43.837 -14.740 36.572 1.00 28.48 166 GLY A N 1
ATOM 1229 C CA . GLY A 1 166 ? 42.809 -15.775 36.671 1.00 28.48 166 GLY A CA 1
ATOM 1230 C C . GLY A 1 166 ? 42.044 -16.135 35.392 1.00 28.48 166 GLY A C 1
ATOM 1231 O O . GLY A 1 166 ? 41.072 -15.481 35.035 1.00 28.48 166 GLY A O 1
ATOM 1232 N N . GLY A 1 167 ? 42.377 -17.303 34.827 1.00 28.78 167 GLY A N 1
ATOM 1233 C CA . GLY A 1 167 ? 41.347 -18.293 34.478 1.00 28.78 167 GLY A CA 1
ATOM 1234 C C . GLY A 1 167 ? 41.042 -18.505 32.996 1.00 28.78 167 GLY A C 1
ATOM 1235 O O . GLY A 1 167 ? 40.223 -17.811 32.407 1.00 28.78 167 GLY A O 1
ATOM 1236 N N . GLY A 1 168 ? 41.653 -19.540 32.413 1.00 30.00 168 GLY A N 1
ATOM 1237 C CA . GLY A 1 168 ? 41.320 -20.048 31.083 1.00 30.00 168 GLY A CA 1
ATOM 1238 C C . GLY A 1 168 ? 40.028 -20.873 31.020 1.00 30.00 168 GLY A C 1
ATOM 1239 O O . GLY A 1 168 ? 39.483 -21.303 32.032 1.00 30.00 168 GLY A O 1
ATOM 1240 N N . GLY A 1 169 ? 39.585 -21.156 29.794 1.00 28.70 169 GLY A N 1
ATOM 1241 C CA . GLY A 1 169 ? 38.491 -22.089 29.521 1.00 28.70 169 GLY A CA 1
ATOM 1242 C C . GLY A 1 169 ? 38.035 -22.022 28.067 1.00 28.70 169 GLY A C 1
ATOM 1243 O O . GLY A 1 169 ? 37.285 -21.135 27.684 1.00 28.70 169 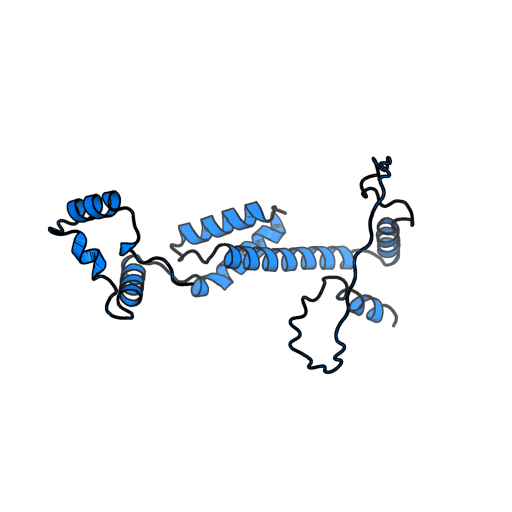GLY A O 1
ATOM 1244 N N . ARG A 1 170 ? 38.537 -22.945 27.246 1.00 31.31 170 ARG A N 1
ATOM 1245 C CA . ARG A 1 170 ? 38.203 -23.127 25.824 1.00 31.31 170 ARG A CA 1
ATOM 1246 C C . ARG A 1 170 ? 36.928 -23.992 25.685 1.00 31.31 170 ARG A C 1
ATOM 1248 O O . ARG A 1 170 ? 36.565 -24.682 26.630 1.00 31.31 170 ARG A O 1
ATOM 1255 N N . VAL A 1 171 ? 36.421 -24.059 24.444 1.00 31.00 171 VAL A N 1
ATOM 1256 C CA . VAL A 1 171 ? 35.502 -25.047 23.814 1.00 31.00 171 VAL A CA 1
ATOM 1257 C C . VAL A 1 171 ? 33.990 -24.842 24.115 1.00 31.00 171 VAL A C 1
ATOM 1259 O O . VAL A 1 171 ? 33.650 -24.568 25.251 1.00 31.00 171 VAL A O 1
ATOM 1262 N N . ARG A 1 172 ? 32.997 -24.921 23.200 1.00 30.67 172 ARG A N 1
ATOM 1263 C CA . ARG A 1 172 ? 32.832 -25.477 21.831 1.00 30.67 172 ARG A CA 1
ATOM 1264 C C . ARG A 1 172 ? 31.766 -24.734 21.007 1.00 30.67 172 ARG A C 1
ATOM 1266 O O . ARG A 1 172 ? 30.851 -24.132 21.558 1.00 30.67 172 ARG A O 1
ATOM 1273 N N . ASP A 1 173 ? 31.881 -24.924 19.695 1.00 28.48 173 ASP A N 1
ATOM 1274 C CA . ASP A 1 173 ? 30.912 -24.674 18.625 1.00 28.48 173 ASP A CA 1
ATOM 1275 C C . ASP A 1 173 ? 29.500 -25.227 18.883 1.00 28.48 173 ASP A C 1
ATOM 1277 O O . ASP A 1 173 ? 29.350 -26.351 19.357 1.00 28.48 173 ASP A O 1
ATOM 1281 N N . THR A 1 174 ? 28.476 -24.502 18.418 1.00 33.12 174 THR A N 1
ATOM 1282 C CA . THR A 1 174 ? 27.357 -25.082 17.652 1.00 33.12 174 THR A CA 1
ATOM 1283 C C . THR A 1 174 ? 26.826 -24.064 16.646 1.00 33.12 174 THR A C 1
ATOM 1285 O O . THR A 1 174 ? 26.765 -22.862 16.892 1.00 33.12 174 THR A O 1
ATOM 1288 N N . ALA A 1 175 ? 26.512 -24.587 15.468 1.00 26.42 175 ALA A N 1
ATOM 1289 C CA . ALA A 1 175 ? 26.163 -23.874 14.259 1.00 26.42 175 ALA A CA 1
ATOM 1290 C C . ALA A 1 175 ? 24.648 -23.633 14.109 1.00 26.42 175 ALA A C 1
ATOM 1292 O O . ALA A 1 175 ? 23.830 -24.358 14.663 1.00 26.42 175 ALA A O 1
ATOM 1293 N N . ALA A 1 176 ? 24.349 -22.697 13.202 1.00 27.17 176 ALA A N 1
ATOM 1294 C CA . ALA A 1 176 ? 23.241 -22.707 12.242 1.00 27.17 176 ALA A CA 1
ATOM 1295 C C . ALA A 1 176 ? 21.811 -22.349 12.703 1.00 27.17 176 ALA A C 1
ATOM 1297 O O . ALA A 1 176 ? 21.035 -23.188 13.140 1.00 27.17 176 ALA A O 1
ATOM 1298 N N . ALA A 1 177 ? 21.400 -21.128 12.342 1.00 29.25 177 ALA A N 1
ATOM 1299 C CA . ALA A 1 177 ? 20.175 -20.905 11.566 1.00 29.25 177 ALA A CA 1
ATOM 1300 C C . ALA A 1 177 ? 20.379 -19.669 10.669 1.00 29.25 177 ALA A C 1
ATOM 1302 O O . ALA A 1 177 ? 20.259 -18.522 11.095 1.00 29.25 177 ALA A O 1
ATOM 1303 N N . ALA A 1 178 ? 20.784 -19.923 9.424 1.00 29.81 178 ALA A N 1
ATOM 1304 C CA . ALA A 1 178 ? 21.066 -18.917 8.412 1.00 29.81 178 ALA A CA 1
ATOM 1305 C C . ALA A 1 178 ? 19.762 -18.322 7.850 1.00 29.81 178 ALA A C 1
ATOM 1307 O O . ALA A 1 178 ? 19.087 -18.944 7.036 1.00 29.81 178 AL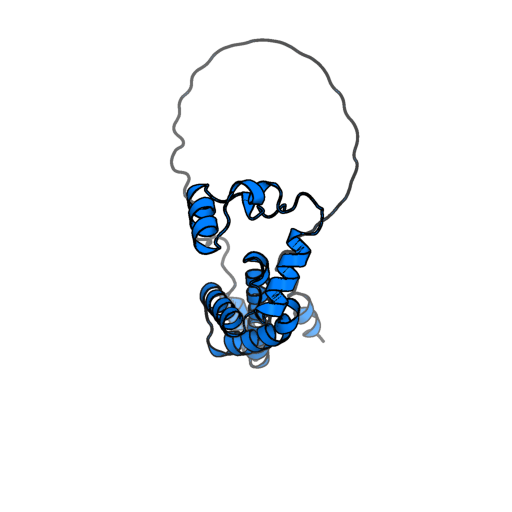A A O 1
ATOM 1308 N N . GLY A 1 179 ? 19.429 -17.096 8.253 1.00 29.05 179 GLY A N 1
ATOM 1309 C CA . GLY A 1 179 ? 18.483 -16.221 7.556 1.00 29.05 179 GLY A CA 1
ATOM 1310 C C . GLY A 1 179 ? 19.252 -15.256 6.660 1.00 29.05 179 GLY A C 1
ATOM 1311 O O . GLY A 1 179 ? 19.398 -14.082 6.993 1.00 29.05 179 GLY A O 1
ATOM 1312 N N . GLY A 1 180 ? 19.830 -15.773 5.575 1.00 27.50 180 GLY A N 1
ATOM 1313 C CA . GLY A 1 180 ? 20.629 -14.989 4.638 1.00 27.50 180 GLY A CA 1
ATOM 1314 C C . GLY A 1 180 ? 19.771 -13.975 3.886 1.00 27.50 180 GLY A C 1
ATOM 1315 O O . GLY A 1 180 ? 19.003 -14.337 2.998 1.00 27.50 180 GLY A O 1
ATOM 1316 N N . ALA A 1 181 ? 19.938 -12.695 4.211 1.00 32.16 181 ALA A N 1
ATOM 1317 C CA . ALA A 1 181 ? 19.615 -11.615 3.295 1.00 32.16 181 ALA A CA 1
ATOM 1318 C C . ALA A 1 181 ? 20.495 -11.787 2.049 1.00 32.16 181 ALA A C 1
ATOM 1320 O O . ALA A 1 181 ? 21.714 -11.639 2.122 1.00 32.16 181 ALA A O 1
ATOM 1321 N N . VAL A 1 182 ? 19.890 -12.154 0.920 1.00 35.97 182 VAL A N 1
ATOM 1322 C CA . VAL A 1 182 ? 20.592 -12.256 -0.363 1.00 35.97 182 VAL A CA 1
ATOM 1323 C C . VAL A 1 182 ? 20.847 -10.832 -0.870 1.00 35.97 182 VAL A C 1
ATOM 1325 O O . VAL A 1 182 ? 19.885 -10.111 -1.143 1.00 35.97 182 VAL A O 1
ATOM 1328 N N . PRO A 1 183 ? 22.107 -10.379 -0.997 1.00 31.38 183 PRO A N 1
ATOM 1329 C CA . PRO A 1 183 ? 22.397 -9.078 -1.579 1.00 31.38 183 PRO A CA 1
ATOM 1330 C C . PRO A 1 183 ? 22.096 -9.094 -3.085 1.00 31.38 183 PRO A C 1
ATOM 1332 O O . PRO A 1 183 ? 22.446 -10.041 -3.794 1.00 31.38 183 PRO A O 1
ATOM 1335 N N . VAL A 1 184 ? 21.500 -8.004 -3.579 1.00 40.00 184 VAL A N 1
ATOM 1336 C CA . VAL A 1 184 ? 21.149 -7.702 -4.988 1.00 40.00 184 VAL A CA 1
ATOM 1337 C C . VAL A 1 184 ? 22.408 -7.491 -5.854 1.00 40.00 184 VAL A C 1
ATOM 1339 O O . VAL A 1 184 ? 22.563 -6.504 -6.561 1.00 40.00 184 VAL A O 1
ATOM 1342 N N . ARG A 1 185 ? 23.392 -8.389 -5.757 1.00 38.44 185 ARG A N 1
ATOM 1343 C CA . ARG A 1 185 ? 24.649 -8.334 -6.523 1.00 38.44 185 ARG A CA 1
ATOM 1344 C C . ARG A 1 185 ? 24.951 -9.607 -7.311 1.00 38.44 185 ARG A C 1
ATOM 1346 O O . ARG A 1 185 ? 25.851 -9.582 -8.137 1.00 38.44 185 ARG A O 1
ATOM 1353 N N . HIS A 1 186 ? 24.181 -10.686 -7.138 1.00 38.28 186 HIS A N 1
ATOM 1354 C CA . HIS A 1 186 ? 24.462 -11.965 -7.809 1.00 38.28 186 HIS A CA 1
ATOM 1355 C C . HIS A 1 186 ? 23.437 -12.426 -8.856 1.00 38.28 186 HIS A C 1
ATOM 1357 O O . HIS A 1 186 ? 23.591 -13.512 -9.406 1.00 38.28 186 HIS A O 1
ATOM 1363 N N . ARG A 1 187 ? 22.439 -11.610 -9.223 1.00 41.72 187 ARG A N 1
ATOM 1364 C CA . ARG A 1 187 ? 21.425 -12.009 -10.224 1.00 41.72 187 ARG A CA 1
ATOM 1365 C C . ARG A 1 187 ? 21.721 -11.588 -11.672 1.00 41.72 187 ARG A C 1
ATOM 1367 O O . ARG A 1 187 ? 20.836 -11.682 -12.509 1.00 41.72 187 ARG A O 1
ATOM 1374 N N . TRP A 1 188 ? 22.947 -11.164 -11.985 1.00 45.88 188 TRP A N 1
ATOM 1375 C CA . TRP A 1 188 ? 23.309 -10.694 -13.336 1.00 45.88 188 TRP A CA 1
ATOM 1376 C C . TRP A 1 188 ? 24.417 -11.505 -14.028 1.00 45.88 188 TRP A C 1
ATOM 1378 O O . TRP A 1 188 ? 24.842 -11.149 -15.119 1.00 45.88 188 TRP A O 1
ATOM 1388 N N . GLN A 1 189 ? 24.855 -12.635 -13.457 1.00 42.47 189 GLN A N 1
ATOM 1389 C CA . GLN A 1 189 ? 25.826 -13.521 -14.128 1.00 42.47 189 GLN A CA 1
ATOM 1390 C C . GLN A 1 189 ? 25.177 -14.605 -15.011 1.00 42.47 189 GLN A C 1
ATOM 1392 O O . GLN A 1 189 ? 25.854 -15.192 -15.848 1.00 42.47 189 GLN A O 1
ATOM 1397 N N . GLY A 1 190 ? 23.866 -14.849 -14.886 1.00 35.34 190 GLY A N 1
ATOM 1398 C CA . GLY A 1 190 ? 23.174 -15.883 -15.671 1.00 35.34 190 GLY A CA 1
ATOM 1399 C C . GLY A 1 190 ? 22.945 -15.516 -17.141 1.00 35.34 190 GLY A C 1
ATOM 1400 O O . GLY A 1 190 ? 23.028 -16.381 -18.005 1.00 35.34 190 GLY A O 1
ATOM 1401 N N . VAL A 1 191 ? 22.712 -14.235 -17.447 1.00 40.78 191 VAL A N 1
ATOM 1402 C CA . VAL A 1 191 ? 22.398 -13.793 -18.821 1.00 40.78 191 VAL A CA 1
ATOM 1403 C C . VAL A 1 191 ? 23.671 -13.589 -19.655 1.00 40.78 191 VAL A C 1
ATOM 1405 O O . VAL A 1 191 ? 23.677 -13.871 -20.850 1.00 40.78 191 VAL A O 1
ATOM 1408 N N . ALA A 1 192 ? 24.793 -13.225 -19.021 1.00 38.81 192 ALA A N 1
ATOM 1409 C CA . ALA A 1 192 ? 26.098 -13.147 -19.685 1.00 38.81 192 ALA A CA 1
ATOM 1410 C C . ALA A 1 192 ? 26.629 -14.527 -20.131 1.00 38.81 192 ALA A C 1
ATOM 1412 O O . ALA A 1 192 ? 27.332 -14.620 -21.134 1.00 38.81 192 ALA A O 1
ATOM 1413 N N . ALA A 1 193 ? 26.254 -15.612 -19.442 1.00 37.84 193 ALA A N 1
ATOM 1414 C CA . ALA A 1 193 ? 26.669 -16.971 -19.801 1.00 37.84 193 ALA A CA 1
ATOM 1415 C C . ALA A 1 193 ? 25.927 -17.546 -21.025 1.00 37.84 193 ALA A C 1
ATOM 1417 O O . ALA A 1 193 ? 26.398 -18.512 -21.624 1.00 37.84 193 ALA A O 1
ATOM 1418 N N . GLN A 1 194 ? 24.792 -16.957 -21.424 1.00 37.66 194 GLN A N 1
ATOM 1419 C CA . GLN A 1 194 ? 23.990 -17.437 -22.556 1.00 37.66 194 GLN A CA 1
ATOM 1420 C C . GLN A 1 194 ? 24.294 -16.711 -23.879 1.00 37.66 194 GLN A C 1
ATOM 1422 O O . GLN A 1 194 ? 23.870 -17.171 -24.931 1.00 37.66 194 GLN A O 1
ATOM 1427 N N . ALA A 1 195 ? 25.088 -15.634 -23.844 1.00 37.28 195 ALA A N 1
ATOM 1428 C CA . ALA A 1 195 ? 25.538 -14.889 -25.026 1.00 37.28 195 ALA A CA 1
ATOM 1429 C C . ALA A 1 195 ? 26.893 -15.371 -25.596 1.00 37.28 195 ALA A C 1
ATOM 1431 O O . ALA A 1 195 ? 27.427 -14.754 -26.513 1.00 37.28 195 ALA A O 1
ATOM 1432 N N . ALA A 1 196 ? 27.455 -16.459 -25.056 1.00 35.91 196 ALA A N 1
ATOM 1433 C CA . ALA A 1 196 ? 28.716 -17.061 -25.501 1.00 35.91 196 ALA A CA 1
ATOM 1434 C C . ALA A 1 196 ? 28.528 -18.406 -26.242 1.00 35.91 196 ALA A C 1
ATOM 1436 O O . ALA A 1 196 ? 29.425 -19.250 -26.216 1.00 35.91 196 ALA A O 1
ATOM 1437 N N . ARG A 1 197 ? 27.372 -18.630 -26.881 1.00 33.66 197 ARG A N 1
ATOM 1438 C CA . ARG A 1 197 ? 27.141 -19.753 -27.805 1.00 33.66 197 ARG A CA 1
ATOM 1439 C C . ARG A 1 197 ? 26.501 -19.283 -29.097 1.00 33.66 197 ARG A C 1
ATOM 1441 O O . ARG A 1 197 ? 25.611 -18.411 -29.007 1.00 33.66 197 ARG A O 1
#

Radius of gyration: 29.81 Å; chains: 1; bounding box: 77×41×70 Å